Protein AF-A0A848AZQ5-F1 (afdb_monomer)

Foldseek 3Di:
DDPPDPPPVPPPVLVVVLVVLLVPDDLVLLLLLQQQLQVLLLVLLLVCQVQCAALVRHHHDDDPVNDPDRPCNVLSDPQFWHKDRPGSNDIDIGTDWDWDQDPPPRDTDIDDSRVVLLCQAQPQQRSPPLADWAQQFPDPLPLVPQPPVQQPDFEAAPVRATFAGLSLLSLCVRLVQDDPVCPPVADDDNSSSVVNRHHHHRVRSVVSSVVSSVVRDTDGDHGGGDHRHRGDHDPVLSSVSSVVCSVQSVPDDDSVVCVVSRD

Organism: NCBI:txid172901

Solvent-accessible surface area (backbone atoms only — not comparable to full-atom values): 15172 Å² total; per-residue (Å²): 134,86,88,87,66,86,75,72,77,72,74,62,55,67,57,52,53,52,50,53,54,52,71,73,42,57,59,74,56,28,36,50,49,40,50,49,54,45,48,44,33,50,52,34,21,36,47,17,35,71,72,43,22,25,62,87,62,50,72,48,74,76,51,96,83,68,57,89,68,87,58,65,66,81,56,62,36,72,91,29,41,49,75,45,70,76,50,63,88,45,57,45,73,46,50,44,70,47,77,40,65,36,90,88,76,64,44,79,40,78,46,59,53,43,60,57,47,48,29,32,40,56,6,20,58,75,55,67,48,87,38,42,83,33,72,50,55,88,47,95,58,66,67,91,66,61,55,69,71,50,70,69,56,88,43,51,22,92,86,67,45,58,21,22,50,41,68,52,24,40,48,26,60,22,51,72,40,64,60,75,93,54,56,92,72,62,52,73,72,72,58,21,30,53,50,39,13,32,73,33,43,38,73,57,44,54,55,39,43,53,54,31,48,62,76,49,38,68,42,74,35,84,31,78,50,63,50,43,39,28,77,53,68,51,69,71,58,50,46,58,48,47,58,56,48,60,76,46,61,88,54,90,88,52,70,76,81,50,48,92,76,52,124

Sequence (263 aa):
MAKSAIQIETPDFDGVLGGLSLLMLPPARKRRFLARQARMVIAQAQKNVRDQKTIDGAPFVPRADGSGRPMLRKLTKSKWLGVKVMNDDEAQVYFYSKKVKDRQNGKDVWRNQGAVANKHQKGGKAAGWPGVRQINYRRRLDGSKVPTRLNRENVKTAAGYPGCSANQAAMLLRLDYLPPKLRGKVPAGAAGIRFVMRNIHRGLAGKLIAAGIEKRGKTMGPDRTPARPFLGAGTRQRQIWASALLRDIDGSFKAKNYIGLLK

Mean predicted aligned error: 11.63 Å

pLDDT: mean 81.49, std 14.03, range [32.03, 95.19]

Structure (mmCIF, N/CA/C/O backbone):
data_AF-A0A848AZQ5-F1
#
_entry.id   AF-A0A848AZQ5-F1
#
loop_
_atom_site.group_PDB
_atom_site.id
_atom_site.type_symbol
_atom_site.label_atom_id
_atom_site.label_alt_id
_atom_site.label_comp_id
_atom_site.label_asym_id
_atom_site.label_entity_id
_atom_site.label_seq_id
_atom_site.pdbx_PDB_ins_code
_atom_site.Cartn_x
_atom_site.Cartn_y
_atom_site.Cartn_z
_atom_site.occupancy
_atom_site.B_iso_or_equiv
_atom_site.auth_seq_id
_atom_site.auth_comp_id
_atom_site.auth_asym_id
_atom_site.auth_atom_id
_atom_site.pdbx_PDB_model_num
ATOM 1 N N . MET A 1 1 ? -23.121 -46.491 7.720 1.00 38.22 1 MET A N 1
ATOM 2 C CA . MET A 1 1 ? -22.983 -45.967 9.097 1.00 38.22 1 MET A CA 1
ATOM 3 C C . MET A 1 1 ? -23.494 -44.536 9.120 1.00 38.22 1 MET A C 1
ATOM 5 O O . MET A 1 1 ? -23.020 -43.721 8.337 1.00 38.22 1 MET A O 1
ATOM 9 N N . ALA A 1 2 ? -24.520 -44.272 9.927 1.00 39.66 2 ALA A N 1
ATOM 10 C CA . ALA A 1 2 ? -25.200 -42.985 10.014 1.00 39.66 2 ALA A CA 1
ATOM 11 C C . ALA A 1 2 ? -24.301 -41.911 10.650 1.00 39.66 2 ALA A C 1
ATOM 13 O O . ALA A 1 2 ? -23.710 -42.143 11.701 1.00 39.66 2 ALA A O 1
ATOM 14 N N . LYS A 1 3 ? -24.228 -40.721 10.041 1.00 34.59 3 LYS A N 1
ATOM 15 C CA . LYS A 1 3 ? -23.767 -39.501 10.719 1.00 34.59 3 LYS A CA 1
ATOM 16 C C . LYS A 1 3 ? -24.989 -38.749 11.238 1.00 34.59 3 LYS A C 1
ATOM 18 O O . LYS A 1 3 ? -25.442 -37.790 10.625 1.00 34.59 3 LYS A O 1
ATOM 23 N N . SER A 1 4 ? -25.530 -39.201 12.365 1.00 39.72 4 SER A N 1
ATOM 24 C CA . SER A 1 4 ? -26.410 -38.382 13.194 1.00 39.72 4 SER A CA 1
ATOM 25 C C . SER A 1 4 ? -25.547 -37.549 14.136 1.00 39.72 4 SER A C 1
ATOM 27 O O . SER A 1 4 ? -25.119 -38.011 15.189 1.00 39.72 4 SER A O 1
ATOM 29 N N . ALA A 1 5 ? -25.285 -36.314 13.743 1.00 41.66 5 ALA A N 1
ATOM 30 C CA . ALA A 1 5 ? -25.026 -35.242 14.685 1.00 41.66 5 ALA A CA 1
ATOM 31 C C . ALA A 1 5 ? -25.529 -33.977 14.004 1.00 41.66 5 ALA A C 1
ATOM 33 O O . ALA A 1 5 ? -24.830 -33.386 13.183 1.00 41.66 5 ALA A O 1
ATOM 34 N N . ILE A 1 6 ? -26.772 -33.597 14.304 1.00 43.59 6 ILE A N 1
ATOM 35 C CA . ILE A 1 6 ? -27.184 -32.206 14.149 1.00 43.59 6 ILE A CA 1
ATOM 36 C C . ILE A 1 6 ? -26.211 -31.438 15.040 1.00 43.59 6 ILE A C 1
ATOM 38 O O . ILE A 1 6 ? -26.328 -31.454 16.264 1.00 43.59 6 ILE A O 1
ATOM 42 N N . GLN A 1 7 ? -25.173 -30.867 14.433 1.00 32.03 7 GLN A N 1
ATOM 43 C CA . GLN A 1 7 ? -24.331 -29.894 15.098 1.00 32.03 7 GLN A CA 1
ATOM 44 C C . GLN A 1 7 ? -25.218 -28.671 15.276 1.00 32.03 7 GLN A C 1
ATOM 46 O O . GLN A 1 7 ? -25.361 -27.855 14.370 1.00 32.03 7 GLN A O 1
ATOM 51 N N . ILE A 1 8 ? -25.887 -28.592 16.424 1.00 34.06 8 ILE A N 1
ATOM 52 C CA . ILE A 1 8 ? -26.431 -27.327 16.891 1.00 34.06 8 ILE A CA 1
ATOM 53 C C . ILE A 1 8 ? -25.190 -26.473 17.121 1.00 34.06 8 ILE A C 1
ATOM 55 O O . ILE A 1 8 ? -24.456 -26.691 18.086 1.00 34.06 8 ILE A O 1
ATOM 59 N N . GLU A 1 9 ? -24.891 -25.582 16.176 1.00 36.25 9 GLU A N 1
ATOM 60 C CA . GLU A 1 9 ? -23.921 -24.517 16.388 1.00 36.25 9 GLU A CA 1
ATOM 61 C C . GLU A 1 9 ? -24.383 -23.788 17.649 1.00 36.25 9 GLU A C 1
ATOM 63 O O . GLU A 1 9 ? -25.402 -23.096 17.642 1.00 36.25 9 GLU A O 1
ATOM 68 N N . THR A 1 10 ? -23.709 -24.034 18.774 1.00 35.09 10 THR A N 1
ATOM 69 C CA . THR A 1 10 ? -23.998 -23.327 20.019 1.00 35.09 10 THR A CA 1
ATOM 70 C C . THR A 1 10 ? -23.953 -21.837 19.698 1.00 35.09 10 THR A C 1
ATOM 72 O O . THR A 1 10 ? -22.934 -21.398 19.150 1.00 35.09 10 THR A O 1
ATOM 75 N N . PRO A 1 11 ? -25.012 -21.063 19.999 1.00 44.72 11 PRO A N 1
ATOM 76 C CA . PRO A 1 11 ? -24.977 -19.624 19.817 1.00 44.72 11 PRO A CA 1
ATOM 77 C C . PRO A 1 11 ? -23.719 -19.086 20.489 1.00 44.72 11 PRO A C 1
ATOM 79 O O . PRO A 1 11 ? -23.364 -19.516 21.584 1.00 44.72 11 PRO A O 1
ATOM 82 N N . ASP A 1 12 ? -23.014 -18.181 19.822 1.00 51.47 12 ASP A N 1
ATOM 83 C CA . ASP A 1 12 ? -21.836 -17.527 20.379 1.00 51.47 12 ASP A CA 1
ATOM 84 C C . ASP A 1 12 ? -22.265 -16.610 21.536 1.00 51.47 12 ASP A C 1
ATOM 86 O O . ASP A 1 12 ? -22.497 -15.409 21.366 1.00 51.47 12 ASP A O 1
ATOM 90 N N . PHE A 1 13 ? -22.451 -17.210 22.713 1.00 40.84 13 PHE A N 1
ATOM 91 C CA . PHE A 1 13 ? -22.974 -16.544 23.900 1.00 40.84 13 PHE A CA 1
ATOM 92 C C . PHE A 1 13 ? -22.060 -15.400 24.351 1.00 40.84 13 PHE A C 1
ATOM 94 O O . PHE A 1 13 ? -22.564 -14.400 24.848 1.00 40.84 13 PHE A O 1
ATOM 101 N N . ASP A 1 14 ? -20.751 -15.471 24.093 1.00 47.97 14 ASP A N 1
ATOM 102 C CA . ASP A 1 14 ? -19.812 -14.376 24.364 1.00 47.97 14 ASP A CA 1
ATOM 103 C C . ASP A 1 14 ? -20.066 -13.165 23.452 1.00 47.97 14 ASP A C 1
ATOM 105 O O . ASP A 1 14 ? -20.022 -12.013 23.897 1.00 47.97 14 ASP A O 1
ATOM 109 N N . GLY A 1 15 ? -20.379 -13.408 22.174 1.00 55.06 15 GLY A N 1
ATOM 110 C CA . GLY A 1 15 ? -20.824 -12.373 21.242 1.00 55.06 15 GLY A CA 1
ATOM 111 C C . GLY A 1 15 ? -22.150 -11.729 21.660 1.00 55.06 15 GLY A C 1
ATOM 112 O O . GLY A 1 15 ? -22.278 -10.503 21.617 1.00 55.06 15 GLY A O 1
ATOM 113 N N . VAL A 1 16 ? -23.107 -12.543 22.113 1.00 49.41 16 VAL A N 1
ATOM 114 C CA . VAL A 1 16 ? -24.435 -12.099 22.572 1.00 49.41 16 VAL A CA 1
ATOM 115 C C . VAL A 1 16 ? -24.343 -11.311 23.887 1.00 49.41 16 VAL A C 1
ATOM 117 O O . VAL A 1 16 ? -24.889 -10.214 23.984 1.00 49.41 16 VAL A O 1
ATOM 120 N N . LEU A 1 17 ? -23.587 -11.798 24.876 1.00 50.81 17 LEU A N 1
ATOM 121 C CA . LEU A 1 17 ? -23.374 -11.135 26.170 1.00 50.81 17 LEU A CA 1
ATOM 122 C C . LEU A 1 17 ? -22.553 -9.847 26.038 1.00 50.81 17 LEU A C 1
ATOM 124 O O . LEU A 1 17 ? -22.844 -8.855 26.712 1.00 50.81 17 LEU A O 1
ATOM 128 N N . GLY A 1 18 ? -21.561 -9.820 25.141 1.00 59.16 18 GLY A N 1
ATOM 129 C CA . GLY A 1 18 ? -20.818 -8.605 24.805 1.00 59.16 18 GLY A CA 1
ATOM 130 C C . GLY A 1 18 ? -21.699 -7.544 24.138 1.00 59.16 18 GLY A C 1
ATOM 131 O O . GLY A 1 18 ? -21.573 -6.359 24.451 1.00 59.16 18 GLY A O 1
ATOM 132 N N . GLY A 1 19 ? -22.626 -7.964 23.269 1.00 60.91 19 GLY A N 1
ATOM 133 C CA . GLY A 1 19 ? -23.630 -7.094 22.651 1.00 60.91 19 GLY A CA 1
ATOM 134 C C . GLY A 1 19 ? -24.640 -6.534 23.656 1.00 60.91 19 GLY A C 1
ATOM 135 O O . GLY A 1 19 ? -24.886 -5.329 23.670 1.00 60.91 19 GLY A O 1
ATOM 136 N N . LEU A 1 20 ? -25.160 -7.377 24.553 1.00 59.56 20 LEU A N 1
ATOM 137 C CA . LEU A 1 20 ? -26.085 -6.972 25.620 1.00 59.56 20 LEU A CA 1
ATOM 138 C C . LEU A 1 20 ? -25.432 -5.994 26.603 1.00 59.56 20 LEU A C 1
ATOM 140 O O . LEU A 1 20 ? -26.013 -4.963 26.938 1.00 59.56 20 LEU A O 1
ATOM 144 N N . SER A 1 21 ? -24.185 -6.265 26.991 1.00 67.44 21 SER A N 1
ATOM 145 C CA . SER A 1 21 ? -23.410 -5.374 27.858 1.00 67.44 21 SER A CA 1
ATOM 146 C C . SER A 1 21 ? -23.171 -4.014 27.197 1.00 67.44 21 SER A C 1
ATOM 148 O O . SER A 1 21 ? -23.263 -2.985 27.860 1.00 67.44 21 SER A O 1
ATOM 150 N N . LEU A 1 22 ? -22.909 -3.986 25.883 1.00 69.56 22 LEU A N 1
ATOM 151 C CA . LEU A 1 22 ? -22.739 -2.744 25.127 1.00 69.56 22 LEU A CA 1
ATOM 152 C C . LEU A 1 22 ? -24.040 -1.937 25.045 1.00 69.56 22 LEU A C 1
ATOM 154 O O . LEU A 1 22 ? -23.984 -0.715 25.154 1.00 69.56 22 LEU A O 1
ATOM 158 N N . LEU A 1 23 ? -25.195 -2.591 24.886 1.00 73.62 23 LEU A N 1
ATOM 159 C CA . LEU A 1 23 ? -26.503 -1.927 24.836 1.00 73.62 23 LEU A CA 1
ATOM 160 C C . LEU A 1 23 ? -26.830 -1.198 26.144 1.00 73.62 23 LEU A C 1
ATOM 162 O O . LEU A 1 23 ? -27.367 -0.092 26.088 1.00 73.62 23 LEU A O 1
ATOM 166 N N . MET A 1 24 ? -26.431 -1.773 27.281 1.00 82.50 24 MET A N 1
ATOM 167 C CA . MET A 1 24 ? -26.660 -1.226 28.624 1.00 82.50 24 MET A CA 1
ATOM 168 C C . MET A 1 24 ? -25.655 -0.138 29.046 1.00 82.50 24 MET A C 1
ATOM 170 O O . MET A 1 24 ? -25.849 0.511 30.073 1.00 82.50 24 MET A O 1
ATOM 174 N N . LEU A 1 25 ? -24.575 0.096 28.287 1.00 84.00 25 LEU A N 1
ATOM 175 C CA . LEU A 1 25 ? -23.607 1.143 28.627 1.00 84.00 25 LEU A CA 1
ATOM 176 C C . LEU A 1 25 ? -24.187 2.554 28.413 1.00 84.00 25 LEU A C 1
ATOM 178 O O . LEU A 1 25 ? -24.824 2.811 27.392 1.00 84.00 25 LEU A O 1
ATOM 182 N N . PRO A 1 26 ? -23.855 3.529 29.278 1.00 90.00 26 PRO A N 1
ATOM 183 C CA . PRO A 1 26 ? -24.107 4.938 28.999 1.00 90.00 26 PRO A CA 1
ATOM 184 C C . PRO A 1 26 ? -23.424 5.402 27.696 1.00 90.00 26 PRO A C 1
ATOM 186 O O . PRO A 1 26 ? -22.310 4.942 27.404 1.00 90.00 26 PRO A O 1
ATOM 189 N N . PRO A 1 27 ? -23.993 6.377 26.960 1.00 88.44 27 PRO A N 1
ATOM 190 C CA . PRO A 1 27 ? -23.450 6.896 25.696 1.00 88.44 27 PRO A CA 1
ATOM 191 C C . PRO A 1 27 ? -21.944 7.190 25.706 1.00 88.44 27 PRO A C 1
ATOM 193 O O . PRO A 1 27 ? -21.193 6.764 24.827 1.00 88.44 27 PRO A O 1
ATOM 196 N N . ALA A 1 28 ? -21.452 7.856 26.756 1.00 89.19 28 ALA A N 1
ATOM 197 C CA . ALA A 1 28 ? -20.035 8.188 26.891 1.00 89.19 28 ALA A CA 1
ATOM 198 C C . ALA A 1 28 ? -19.134 6.939 26.971 1.00 89.19 28 ALA A C 1
ATOM 200 O O . ALA A 1 28 ? -18.034 6.922 26.404 1.00 89.19 28 ALA A O 1
ATOM 201 N N . ARG A 1 29 ? -19.601 5.879 27.645 1.00 88.94 29 ARG A N 1
ATOM 202 C CA . ARG A 1 29 ? -18.886 4.601 27.743 1.00 88.94 29 ARG A CA 1
ATOM 203 C C . ARG A 1 29 ? -18.947 3.825 26.430 1.00 88.94 29 ARG A C 1
ATOM 205 O O . ARG A 1 29 ? -17.911 3.295 26.030 1.00 88.94 29 ARG A O 1
ATOM 212 N N . LYS A 1 30 ? -20.077 3.845 25.710 1.00 88.12 30 LYS A N 1
ATOM 213 C CA . LYS A 1 30 ? -20.182 3.263 24.357 1.00 88.12 30 LYS A CA 1
ATOM 214 C C . LYS A 1 30 ? -19.183 3.900 23.391 1.00 88.12 30 LYS A C 1
ATOM 216 O O . LYS A 1 30 ? -18.327 3.208 22.840 1.00 88.12 30 LYS A O 1
ATOM 221 N N . ARG A 1 31 ? -19.174 5.236 23.289 1.00 86.69 31 ARG A N 1
ATOM 222 C CA . ARG A 1 31 ? -18.208 5.980 22.454 1.00 86.69 31 ARG A CA 1
ATOM 223 C C . ARG A 1 31 ? -16.763 5.641 22.803 1.00 86.69 31 ARG A C 1
ATOM 225 O O . ARG A 1 31 ? -15.924 5.449 21.920 1.00 86.69 31 ARG A O 1
ATOM 232 N N . ARG A 1 32 ? -16.457 5.554 24.101 1.00 89.75 32 ARG A N 1
ATOM 233 C CA . ARG A 1 32 ? -15.125 5.190 24.597 1.00 89.75 32 ARG A CA 1
ATOM 234 C C . ARG A 1 32 ? -14.746 3.766 24.193 1.00 89.75 32 ARG A C 1
ATOM 236 O O . ARG A 1 32 ? -13.625 3.563 23.726 1.00 89.75 32 ARG A O 1
ATOM 243 N N . PHE A 1 33 ? -15.652 2.805 24.350 1.00 90.19 33 PHE A N 1
ATOM 244 C CA . PHE A 1 33 ? -15.456 1.418 23.938 1.00 90.19 33 PHE A CA 1
ATOM 245 C C . PHE A 1 33 ? -15.167 1.325 22.435 1.00 90.19 33 PHE A C 1
ATOM 247 O O . PHE A 1 33 ? -14.123 0.798 22.044 1.00 90.19 33 PHE A O 1
ATOM 254 N N . LEU A 1 34 ? -16.016 1.933 21.603 1.00 89.38 34 LEU A N 1
ATOM 255 C CA . LEU A 1 34 ? -15.868 1.938 20.146 1.00 89.38 34 LEU A CA 1
ATOM 256 C C . LEU A 1 34 ? -14.544 2.573 19.708 1.00 89.38 34 LEU A C 1
ATOM 258 O O . LEU A 1 34 ? -13.816 2.016 18.883 1.00 89.38 34 LEU A O 1
ATOM 262 N N . ALA A 1 35 ? -14.163 3.700 20.318 1.00 88.81 35 ALA A N 1
ATOM 263 C CA . ALA A 1 35 ? -12.879 4.340 20.047 1.00 88.81 35 ALA A CA 1
ATOM 264 C C . ALA A 1 35 ? -11.691 3.418 20.365 1.00 88.81 35 ALA A C 1
ATOM 266 O O . ALA A 1 35 ? -10.707 3.385 19.621 1.00 88.81 35 ALA A O 1
ATOM 267 N N . ARG A 1 36 ? -11.758 2.668 21.471 1.00 91.88 36 ARG A N 1
ATOM 268 C CA . ARG A 1 36 ? -10.708 1.722 21.876 1.00 91.88 36 ARG A CA 1
ATOM 269 C C . ARG A 1 36 ? -10.658 0.511 20.955 1.00 91.88 36 ARG A C 1
ATOM 271 O O . ARG A 1 36 ? -9.568 0.140 20.526 1.00 91.88 36 ARG A O 1
ATOM 278 N N . GLN A 1 37 ? -11.808 -0.044 20.585 1.00 89.88 37 GLN A N 1
ATOM 279 C CA . GLN A 1 37 ? -11.889 -1.158 19.644 1.00 89.88 37 GLN A CA 1
ATOM 280 C C . GLN A 1 37 ? -11.314 -0.761 18.275 1.00 89.88 37 GLN A C 1
ATOM 282 O O . GLN A 1 37 ? -10.475 -1.470 17.720 1.00 89.88 37 GLN A O 1
ATOM 287 N N . ALA A 1 38 ? -11.647 0.429 17.773 1.00 89.25 38 ALA A N 1
ATOM 288 C CA . ALA A 1 38 ? -11.064 0.969 16.547 1.00 89.25 38 ALA A CA 1
ATOM 289 C C . ALA A 1 38 ? -9.539 1.184 16.663 1.00 89.25 38 ALA A C 1
ATOM 291 O O . ALA A 1 38 ? -8.790 0.892 15.729 1.00 89.25 38 ALA A O 1
ATOM 292 N N . ARG A 1 39 ? -9.035 1.629 17.823 1.00 91.75 39 ARG A N 1
ATOM 293 C CA . ARG A 1 39 ? -7.584 1.721 18.082 1.00 91.75 39 ARG A CA 1
ATOM 294 C C . ARG A 1 39 ? -6.907 0.347 18.120 1.00 91.75 39 ARG A C 1
ATOM 296 O O . ARG A 1 39 ? -5.772 0.240 17.658 1.00 91.75 39 ARG A O 1
ATOM 303 N N . MET A 1 40 ? -7.583 -0.695 18.608 1.00 91.50 40 MET A N 1
ATOM 304 C CA . MET A 1 40 ? -7.092 -2.078 18.536 1.00 91.50 40 MET A CA 1
ATOM 305 C C . MET A 1 40 ? -6.997 -2.562 17.086 1.00 91.50 40 MET A C 1
ATOM 307 O O . MET A 1 40 ? -5.971 -3.119 16.704 1.00 91.50 40 MET A O 1
ATOM 311 N N . VAL A 1 41 ? -7.986 -2.250 16.239 1.00 92.19 41 VAL A N 1
ATOM 312 C CA . VAL A 1 41 ? -7.918 -2.530 14.791 1.00 92.19 41 VAL A CA 1
ATOM 313 C C . VAL A 1 41 ? -6.702 -1.852 14.150 1.00 92.19 41 VAL A C 1
ATOM 315 O O . VAL A 1 41 ? -5.992 -2.476 13.361 1.00 92.19 41 VAL A O 1
ATOM 318 N N . ILE A 1 42 ? -6.410 -0.596 14.506 1.00 92.12 42 ILE A N 1
ATOM 319 C CA . ILE A 1 42 ? -5.212 0.111 14.023 1.00 92.12 42 ILE A CA 1
ATOM 320 C C . ILE A 1 42 ? -3.927 -0.586 14.486 1.00 92.12 42 ILE A C 1
ATOM 322 O O . ILE A 1 42 ? -3.012 -0.770 13.680 1.00 92.12 42 ILE A O 1
ATOM 326 N N . ALA A 1 43 ? -3.845 -0.977 15.759 1.00 93.06 43 ALA A N 1
ATOM 327 C CA . ALA A 1 43 ? -2.680 -1.667 16.309 1.00 93.06 43 ALA A CA 1
ATOM 328 C C . ALA A 1 43 ? -2.454 -3.030 15.631 1.00 93.06 43 ALA A C 1
ATOM 330 O O . ALA A 1 43 ? -1.329 -3.343 15.235 1.00 93.06 43 ALA A O 1
ATOM 331 N N . GLN A 1 44 ? -3.528 -3.789 15.406 1.00 93.19 44 GLN A N 1
ATOM 332 C CA . GLN A 1 44 ? -3.495 -5.045 14.661 1.00 93.19 44 GLN A CA 1
ATOM 333 C C . GLN A 1 44 ? -3.040 -4.825 13.217 1.00 93.19 44 GLN A C 1
ATOM 335 O O . GLN A 1 44 ? -2.148 -5.515 12.737 1.00 93.19 44 GLN A O 1
ATOM 340 N N . ALA A 1 45 ? -3.561 -3.804 12.536 1.00 92.75 45 ALA A N 1
ATOM 341 C CA . ALA A 1 45 ? -3.143 -3.473 11.178 1.00 92.75 45 ALA A CA 1
ATOM 342 C C . ALA A 1 45 ? -1.664 -3.065 11.096 1.00 92.75 45 ALA A C 1
ATOM 344 O O . ALA A 1 45 ? -0.960 -3.413 10.146 1.00 92.75 45 ALA A O 1
ATOM 345 N N . GLN A 1 46 ? -1.162 -2.341 12.099 1.00 94.50 46 GLN A N 1
ATOM 346 C CA . GLN A 1 46 ? 0.259 -2.023 12.216 1.00 94.50 46 GLN A CA 1
ATOM 347 C C . GLN A 1 46 ? 1.111 -3.279 12.406 1.00 94.50 46 GLN A C 1
ATOM 349 O O . GLN A 1 46 ? 2.175 -3.359 11.791 1.00 94.50 46 GLN A O 1
ATOM 354 N N . LYS A 1 47 ? 0.650 -4.245 13.210 1.00 93.94 47 LYS A N 1
ATOM 355 C CA . LYS A 1 47 ? 1.311 -5.541 13.399 1.00 93.94 47 LYS A CA 1
ATOM 356 C C . LYS A 1 47 ? 1.313 -6.358 12.103 1.00 93.94 47 LYS A C 1
ATOM 358 O O . LYS A 1 47 ? 2.387 -6.654 11.595 1.00 93.94 47 LYS A O 1
ATOM 363 N N . ASN A 1 48 ? 0.152 -6.551 11.481 1.00 94.69 48 ASN A N 1
ATOM 364 C CA . ASN A 1 48 ? -0.013 -7.213 10.181 1.00 94.69 48 ASN A CA 1
ATOM 365 C C . ASN A 1 48 ? 0.940 -6.644 9.120 1.00 94.69 48 ASN A C 1
ATOM 367 O O . ASN A 1 48 ? 1.668 -7.371 8.451 1.00 94.69 48 ASN A O 1
ATOM 371 N N . VAL A 1 49 ? 1.010 -5.314 8.995 1.00 95.06 49 VAL A N 1
ATOM 372 C CA . VAL A 1 49 ? 1.925 -4.660 8.050 1.00 95.06 49 VAL A CA 1
ATOM 373 C C . VAL A 1 49 ? 3.390 -4.777 8.475 1.00 95.06 49 VAL A C 1
ATOM 375 O O . VAL A 1 49 ? 4.265 -4.853 7.614 1.00 95.06 49 VAL A O 1
ATOM 378 N N . ARG A 1 50 ? 3.713 -4.775 9.769 1.00 94.75 50 ARG A N 1
ATOM 379 C CA . ARG A 1 50 ? 5.092 -4.991 10.231 1.00 94.75 50 ARG A CA 1
ATOM 380 C C . ARG A 1 50 ? 5.577 -6.386 9.838 1.00 94.75 50 ARG A C 1
ATOM 382 O O .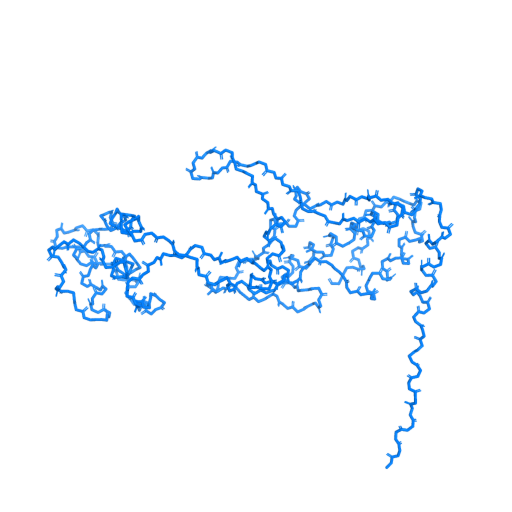 ARG A 1 50 ? 6.672 -6.476 9.273 1.00 94.75 50 ARG A O 1
ATOM 389 N N . ASP A 1 51 ? 4.718 -7.376 10.054 1.00 94.81 51 ASP A N 1
ATOM 390 C CA . ASP A 1 51 ? 4.976 -8.808 9.888 1.00 94.81 51 ASP A CA 1
ATOM 391 C C . ASP A 1 51 ? 4.693 -9.291 8.454 1.00 94.81 51 ASP A C 1
ATOM 393 O O . ASP A 1 51 ? 4.982 -10.432 8.114 1.00 94.81 51 ASP A O 1
ATOM 397 N N . GLN A 1 52 ? 4.171 -8.404 7.594 1.00 95.19 52 GLN A N 1
ATOM 398 C CA . GLN A 1 52 ? 3.779 -8.681 6.206 1.00 95.19 52 GLN A CA 1
ATOM 399 C C . GLN A 1 52 ? 2.760 -9.830 6.093 1.00 95.19 52 GLN A C 1
ATOM 401 O O . GLN A 1 52 ? 2.886 -10.685 5.218 1.00 95.19 52 GLN A O 1
ATOM 406 N N . LYS A 1 53 ? 1.745 -9.829 6.963 1.00 95.00 53 LYS A N 1
ATOM 407 C CA . LYS A 1 53 ? 0.669 -10.827 7.020 1.00 95.00 53 LYS A CA 1
ATOM 408 C C . LYS A 1 53 ? -0.705 -10.204 6.793 1.00 95.00 53 LYS A C 1
ATOM 410 O O . LYS A 1 53 ? -0.921 -9.029 7.093 1.00 95.00 53 LYS A O 1
ATOM 415 N N . THR A 1 54 ? -1.629 -10.992 6.260 1.00 94.25 54 THR A N 1
ATOM 416 C CA . THR A 1 54 ? -3.038 -10.639 6.120 1.00 94.25 54 THR A CA 1
ATOM 417 C C . THR A 1 54 ? -3.780 -10.757 7.451 1.00 94.25 54 THR A C 1
ATOM 419 O O . THR A 1 54 ? -3.224 -11.224 8.443 1.00 94.25 54 THR A O 1
ATOM 422 N N . ILE A 1 55 ? -5.046 -10.334 7.477 1.00 90.38 55 ILE A N 1
ATOM 423 C CA . ILE A 1 55 ? -5.936 -10.457 8.648 1.00 90.38 55 ILE A CA 1
ATOM 424 C C . ILE A 1 55 ? -6.079 -11.921 9.101 1.00 90.38 55 ILE A C 1
ATOM 426 O O . ILE A 1 55 ? -6.199 -12.172 10.297 1.00 90.38 55 ILE A O 1
ATOM 430 N N . ASP A 1 56 ? -5.990 -12.866 8.165 1.00 88.69 56 ASP A N 1
ATOM 431 C CA . ASP A 1 56 ? -6.080 -14.309 8.426 1.00 88.69 56 ASP A CA 1
ATOM 432 C C . ASP A 1 56 ? -4.723 -14.931 8.804 1.00 88.69 56 ASP A C 1
ATOM 434 O O . ASP A 1 56 ? -4.619 -16.129 9.043 1.00 88.69 56 ASP A O 1
ATOM 438 N N . GLY A 1 57 ? -3.655 -14.125 8.840 1.00 89.94 57 GLY A N 1
ATOM 439 C CA . GLY A 1 57 ? -2.299 -14.560 9.179 1.00 89.94 57 GLY A CA 1
ATOM 440 C C . GLY A 1 57 ? -1.466 -15.074 7.999 1.00 89.94 57 GLY A C 1
ATOM 441 O O . GLY A 1 57 ? -0.273 -15.332 8.179 1.00 89.94 57 GLY A O 1
ATOM 442 N N . ALA A 1 58 ? -2.035 -15.168 6.793 1.00 92.75 58 ALA A N 1
ATOM 443 C CA . ALA A 1 58 ? -1.306 -15.572 5.590 1.00 92.75 58 ALA A CA 1
ATOM 444 C C . ALA A 1 58 ? -0.273 -14.504 5.175 1.00 92.75 58 ALA A C 1
ATOM 446 O O . ALA A 1 58 ? -0.522 -13.311 5.347 1.00 92.75 58 ALA A O 1
ATOM 447 N N . PRO A 1 59 ? 0.888 -14.869 4.608 1.00 94.31 59 PRO A N 1
ATOM 448 C CA . PRO A 1 59 ? 1.866 -13.885 4.152 1.00 94.31 59 PRO A CA 1
ATOM 449 C C . PRO A 1 59 ? 1.316 -13.043 2.989 1.00 94.31 59 PRO A C 1
ATOM 451 O O . PRO A 1 59 ? 0.549 -13.514 2.150 1.00 94.31 59 PRO A O 1
ATOM 454 N N . PHE A 1 60 ? 1.728 -11.778 2.902 1.00 95.06 60 PHE A N 1
ATOM 455 C CA . PHE A 1 60 ? 1.395 -10.927 1.763 1.00 95.06 60 PHE A CA 1
ATOM 456 C C . PHE A 1 60 ? 1.955 -11.487 0.459 1.00 95.06 60 PHE A C 1
ATOM 458 O O . PHE A 1 60 ? 3.123 -11.863 0.375 1.00 95.06 60 PHE A O 1
ATOM 465 N N . VAL A 1 61 ? 1.154 -11.384 -0.605 1.00 92.56 61 VAL A N 1
ATOM 466 C CA . VAL A 1 61 ? 1.620 -11.660 -1.966 1.00 92.56 61 VAL A CA 1
ATOM 467 C C . VAL A 1 61 ? 2.831 -10.770 -2.285 1.00 92.56 61 VAL A C 1
ATOM 469 O O . VAL A 1 61 ? 2.732 -9.540 -2.113 1.00 92.56 61 VAL A O 1
ATOM 472 N N . PRO A 1 62 ? 3.950 -11.341 -2.771 1.00 91.00 62 PRO A N 1
ATOM 473 C CA . PRO A 1 62 ? 5.171 -10.592 -3.035 1.00 91.00 62 PRO A CA 1
ATOM 474 C C . PRO A 1 62 ? 4.970 -9.509 -4.101 1.00 91.00 62 PRO A C 1
ATOM 476 O O . PRO A 1 62 ? 3.929 -9.389 -4.760 1.00 91.00 62 PRO A O 1
ATOM 479 N N . ARG A 1 63 ? 5.971 -8.642 -4.238 1.00 87.56 63 ARG A N 1
ATOM 480 C CA . ARG A 1 63 ? 5.982 -7.613 -5.279 1.00 87.56 63 ARG A CA 1
ATOM 481 C C . ARG A 1 63 ? 6.264 -8.254 -6.635 1.00 87.56 63 ARG A C 1
ATOM 483 O O . ARG A 1 63 ? 7.045 -9.192 -6.725 1.00 87.56 63 ARG A O 1
ATOM 490 N N . ALA A 1 64 ? 5.692 -7.686 -7.694 1.00 81.00 64 ALA A N 1
ATOM 491 C CA . ALA A 1 64 ? 5.932 -8.154 -9.061 1.00 81.00 64 ALA A CA 1
ATOM 492 C C . ALA A 1 64 ? 7.402 -8.008 -9.502 1.00 81.00 64 ALA A C 1
ATOM 494 O O . ALA A 1 64 ? 7.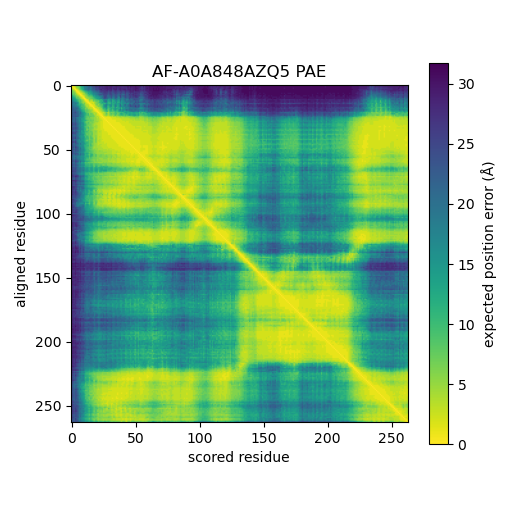847 -8.730 -10.383 1.00 81.00 64 ALA A O 1
ATOM 495 N N . ASP A 1 65 ? 8.149 -7.083 -8.890 1.00 78.62 65 ASP A N 1
ATOM 496 C CA . ASP A 1 65 ? 9.579 -6.879 -9.145 1.00 78.62 65 ASP A CA 1
ATOM 497 C C . ASP A 1 65 ? 10.488 -7.842 -8.361 1.00 78.62 65 ASP A C 1
ATOM 499 O O . ASP A 1 65 ? 11.708 -7.746 -8.468 1.00 78.62 65 ASP A O 1
ATOM 503 N N . GLY A 1 66 ? 9.916 -8.735 -7.544 1.00 81.06 66 GLY A N 1
ATOM 504 C CA . GLY A 1 66 ? 10.665 -9.682 -6.718 1.00 81.06 66 GLY A CA 1
ATOM 505 C C . GLY A 1 66 ? 11.421 -9.048 -5.546 1.00 81.06 66 GLY A C 1
ATOM 506 O O . GLY A 1 66 ? 12.174 -9.736 -4.863 1.00 81.06 66 GLY A O 1
ATOM 507 N N . SER A 1 67 ? 11.254 -7.747 -5.275 1.00 84.25 67 SER A N 1
ATOM 508 C CA . SER A 1 67 ? 12.004 -7.108 -4.194 1.00 84.25 67 SER A CA 1
ATOM 509 C C . SER A 1 67 ? 11.499 -7.541 -2.811 1.00 84.25 67 SER A C 1
ATOM 511 O O . SER A 1 67 ? 10.320 -7.411 -2.485 1.00 84.25 67 SER A O 1
ATOM 513 N N . GLY A 1 68 ? 12.415 -7.974 -1.939 1.00 85.31 68 GLY A N 1
ATOM 514 C CA . GLY A 1 68 ? 12.121 -8.352 -0.545 1.00 85.31 68 GLY A CA 1
ATOM 515 C C . GLY A 1 68 ? 11.835 -7.171 0.396 1.00 85.31 68 GLY A C 1
ATOM 516 O O . GLY A 1 68 ? 11.842 -7.317 1.615 1.00 85.31 68 GLY A O 1
ATOM 517 N N . ARG A 1 69 ? 11.626 -5.959 -0.137 1.00 89.00 69 ARG A N 1
ATOM 518 C CA . ARG A 1 69 ? 11.426 -4.758 0.684 1.00 89.00 69 ARG A CA 1
ATOM 519 C C . ARG A 1 69 ? 10.020 -4.747 1.290 1.00 89.00 69 ARG A C 1
ATOM 521 O O . ARG A 1 69 ? 9.043 -4.806 0.528 1.00 89.00 69 ARG A O 1
ATOM 528 N N . PRO A 1 70 ? 9.881 -4.520 2.610 1.00 90.25 70 PRO A N 1
ATOM 529 C CA . PRO A 1 70 ? 8.583 -4.551 3.268 1.00 90.25 70 PRO A CA 1
ATOM 530 C C . PRO A 1 70 ? 7.625 -3.514 2.668 1.00 90.25 70 PRO A C 1
ATOM 532 O O . PRO A 1 70 ? 7.995 -2.374 2.359 1.00 90.25 70 PRO A O 1
ATOM 535 N N . MET A 1 71 ? 6.378 -3.925 2.460 1.00 92.31 71 MET A N 1
ATOM 536 C CA . MET A 1 71 ? 5.319 -3.117 1.863 1.00 92.31 71 MET A CA 1
ATOM 537 C C . MET A 1 71 ? 4.498 -2.405 2.937 1.00 92.31 71 MET A C 1
ATOM 539 O O . MET A 1 71 ? 4.461 -2.824 4.090 1.00 92.31 71 MET A O 1
ATOM 543 N N . LEU A 1 72 ? 3.849 -1.300 2.558 1.00 91.81 72 LEU A N 1
ATOM 544 C CA . LEU A 1 72 ? 2.830 -0.591 3.349 1.00 91.81 72 LEU A CA 1
ATOM 545 C C . LEU A 1 72 ? 3.266 -0.046 4.729 1.00 91.81 72 LEU A C 1
ATOM 547 O O . LEU A 1 72 ? 2.494 0.661 5.363 1.00 91.81 72 LEU A O 1
ATOM 551 N N . ARG A 1 73 ? 4.517 -0.228 5.178 1.00 91.56 73 ARG A N 1
ATOM 552 C CA . ARG A 1 73 ? 5.005 0.245 6.499 1.00 91.56 73 ARG A CA 1
ATOM 553 C C . ARG A 1 73 ? 4.810 1.735 6.772 1.00 91.56 73 ARG A C 1
ATOM 555 O O . ARG A 1 73 ? 4.717 2.164 7.917 1.00 91.56 73 ARG A O 1
ATOM 562 N N . LYS A 1 74 ? 4.806 2.558 5.724 1.00 89.88 74 LYS A N 1
ATOM 563 C CA . LYS A 1 74 ? 4.591 4.007 5.855 1.00 89.88 74 LYS A CA 1
ATOM 564 C C . LYS A 1 74 ? 3.111 4.387 5.876 1.00 89.88 74 LYS A C 1
ATOM 566 O O . LYS A 1 74 ? 2.830 5.529 6.219 1.00 89.88 74 LYS A O 1
ATOM 571 N N . LEU A 1 75 ? 2.220 3.466 5.508 1.00 88.31 75 LEU A N 1
ATOM 572 C CA . LEU A 1 75 ? 0.782 3.671 5.361 1.00 88.31 75 LEU A CA 1
ATOM 573 C C . LEU A 1 75 ? 0.057 3.609 6.708 1.00 88.31 75 LEU A C 1
ATOM 575 O O . LEU A 1 75 ? -0.800 4.436 6.972 1.00 88.31 75 LEU A O 1
ATOM 579 N N . THR A 1 76 ? 0.452 2.687 7.586 1.00 87.81 76 THR A N 1
ATOM 580 C CA . THR A 1 76 ? -0.193 2.448 8.891 1.00 87.81 76 THR A CA 1
ATOM 581 C C . THR A 1 76 ? 0.310 3.356 10.017 1.00 87.81 76 THR A C 1
ATOM 583 O O . THR A 1 76 ? -0.033 3.161 11.182 1.00 87.81 76 THR A O 1
ATOM 586 N N . LYS A 1 77 ? 1.133 4.363 9.699 1.00 88.19 77 LYS A N 1
ATOM 587 C CA . LYS A 1 77 ? 1.608 5.339 10.689 1.00 88.19 77 LYS A CA 1
ATOM 588 C C . LYS A 1 77 ? 0.454 6.230 11.158 1.00 88.19 77 LYS A C 1
ATOM 590 O O . LYS A 1 77 ? -0.392 6.608 10.354 1.00 88.19 77 LYS A O 1
ATOM 595 N N . SER A 1 78 ? 0.494 6.652 12.421 1.00 82.12 78 SER A N 1
ATOM 596 C CA . SER A 1 78 ? -0.519 7.520 13.052 1.00 82.12 78 SER A CA 1
ATOM 597 C C . SER A 1 78 ? -0.820 8.802 12.272 1.00 82.12 78 SER A C 1
ATOM 599 O O . SER A 1 78 ? -1.955 9.251 12.237 1.00 82.12 78 SER A O 1
ATOM 601 N N . LYS A 1 79 ? 0.169 9.358 11.559 1.00 85.81 79 LYS A N 1
ATOM 602 C CA . LYS A 1 79 ? -0.034 10.537 10.700 1.00 85.81 79 LYS A CA 1
ATOM 603 C C . LYS A 1 79 ? -0.990 10.323 9.517 1.00 85.81 79 LYS A C 1
ATOM 60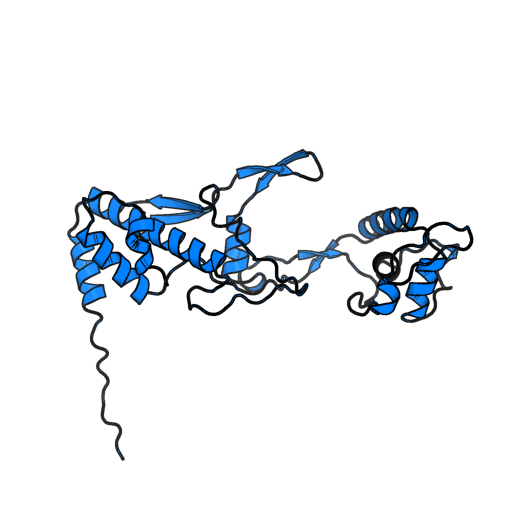5 O O . LYS A 1 79 ? -1.304 11.286 8.826 1.00 85.81 79 LYS A O 1
ATOM 610 N N . TRP A 1 80 ? -1.353 9.076 9.224 1.00 87.12 80 TRP A N 1
ATOM 611 C CA . TRP A 1 80 ? -2.216 8.710 8.105 1.00 87.12 80 TRP A CA 1
ATOM 612 C C . TRP A 1 80 ? -3.441 7.919 8.514 1.00 87.12 80 TRP A C 1
ATOM 614 O O . TRP A 1 80 ? -4.366 7.905 7.724 1.00 87.12 80 TRP A O 1
ATOM 624 N N . LEU A 1 81 ? -3.461 7.274 9.678 1.00 88.06 81 LEU A N 1
ATOM 625 C CA . LEU A 1 81 ? -4.541 6.385 10.094 1.00 88.06 81 LEU A CA 1
ATOM 626 C C . LEU A 1 81 ? -5.088 6.842 11.444 1.00 88.06 81 LEU A C 1
ATOM 628 O O . LEU A 1 81 ? -4.322 6.987 12.399 1.00 88.06 81 LEU A O 1
ATOM 632 N N . GLY A 1 82 ? -6.396 7.065 11.505 1.00 87.81 82 GLY A N 1
ATOM 633 C CA . GLY A 1 82 ? -7.083 7.603 12.671 1.00 87.81 82 GLY A CA 1
ATOM 634 C C . GLY A 1 82 ? -8.423 6.935 12.935 1.00 87.81 82 GLY A C 1
ATOM 635 O O . GLY A 1 82 ? -8.874 6.074 12.179 1.00 87.81 82 GLY A O 1
ATOM 636 N N . VAL A 1 83 ? -9.047 7.350 14.034 1.00 89.31 83 VAL A N 1
ATOM 637 C CA . VAL A 1 83 ? -10.370 6.893 14.471 1.00 89.31 83 VAL A CA 1
ATOM 638 C C . VAL A 1 83 ? -11.293 8.095 14.557 1.00 89.31 83 VAL A C 1
ATOM 640 O O . VAL A 1 83 ? -10.909 9.123 15.116 1.00 89.31 83 VAL A O 1
ATOM 643 N N . LYS A 1 84 ? -12.495 7.971 13.999 1.00 86.81 84 LYS A N 1
ATOM 644 C CA . LYS A 1 84 ? -13.583 8.934 14.143 1.00 86.81 84 LYS A CA 1
ATOM 645 C C . LYS A 1 84 ? -14.764 8.197 14.753 1.00 86.81 84 LYS A C 1
ATOM 647 O O . LYS A 1 84 ? -15.276 7.266 14.146 1.00 86.81 84 LYS A O 1
ATOM 652 N N . VAL A 1 85 ? -15.158 8.584 15.960 1.00 83.94 85 VAL A N 1
ATOM 653 C CA . VAL A 1 85 ? -16.423 8.124 16.543 1.00 83.94 85 VAL A CA 1
ATOM 654 C C . VAL A 1 85 ? -17.516 8.979 15.917 1.00 83.94 85 VAL A C 1
ATOM 656 O O . VAL A 1 85 ? -17.419 10.204 15.972 1.00 83.94 85 VAL A O 1
ATOM 659 N N . MET A 1 86 ? -18.470 8.348 15.240 1.00 72.62 86 MET A N 1
ATOM 660 C CA . MET A 1 86 ? -19.519 9.048 14.498 1.00 72.62 86 MET A CA 1
ATOM 661 C C . MET A 1 86 ? -20.703 9.348 15.413 1.00 72.62 86 MET A C 1
ATOM 663 O O . MET A 1 86 ? -21.167 10.482 15.471 1.00 72.62 86 MET A O 1
ATOM 667 N N . ASN A 1 87 ? -21.141 8.338 16.159 1.00 79.00 87 ASN A N 1
ATOM 668 C CA . ASN A 1 87 ? -22.241 8.396 17.115 1.00 79.00 87 ASN A CA 1
ATOM 669 C C . ASN A 1 87 ? -21.999 7.352 18.226 1.00 79.00 87 ASN A C 1
ATOM 671 O O . ASN A 1 87 ? -20.864 6.913 18.435 1.00 79.00 87 ASN A O 1
ATOM 675 N N . ASP A 1 88 ? -23.041 6.994 18.972 1.00 76.38 88 ASP A N 1
ATOM 676 C CA . ASP A 1 88 ? -22.937 6.071 20.109 1.00 76.38 88 ASP A CA 1
ATOM 677 C C . ASP A 1 88 ? -22.757 4.607 19.692 1.00 76.38 88 ASP A C 1
ATOM 679 O O . ASP A 1 88 ? -22.282 3.813 20.503 1.00 76.38 88 ASP A O 1
ATOM 683 N N . ASP A 1 89 ? -23.053 4.278 18.432 1.00 77.06 89 ASP A N 1
ATOM 684 C CA . ASP A 1 89 ? -23.093 2.905 17.921 1.00 77.06 89 ASP A CA 1
ATOM 685 C C . ASP A 1 89 ? -22.043 2.640 16.826 1.00 77.06 89 ASP A C 1
ATOM 687 O O . ASP A 1 89 ? -21.706 1.492 16.539 1.00 77.06 89 ASP A O 1
ATOM 691 N N . GLU A 1 90 ? -21.457 3.690 16.245 1.00 78.31 90 GLU A N 1
ATOM 692 C CA . GLU A 1 90 ? -20.533 3.593 15.122 1.00 78.31 90 GLU A CA 1
ATOM 693 C C . GLU A 1 90 ? -19.239 4.390 15.344 1.00 78.31 90 GLU A C 1
ATOM 695 O O . GLU A 1 90 ? -19.218 5.595 15.625 1.00 78.31 90 GLU A O 1
ATOM 700 N N . ALA A 1 91 ? -18.112 3.710 15.123 1.00 82.88 91 ALA A N 1
ATOM 701 C CA . ALA A 1 91 ? -16.811 4.338 14.959 1.00 82.88 91 ALA A CA 1
ATOM 702 C C . ALA A 1 91 ? -16.124 3.837 13.690 1.00 82.88 91 ALA A C 1
ATOM 704 O O . ALA A 1 91 ? -16.072 2.642 13.405 1.00 82.88 91 ALA A O 1
ATOM 705 N N . GLN A 1 92 ? -15.520 4.768 12.961 1.00 86.25 92 GLN A N 1
ATOM 706 C CA . GLN A 1 92 ? -14.836 4.506 11.710 1.00 86.25 92 GLN A CA 1
ATOM 707 C C . GLN A 1 92 ? -13.323 4.643 11.875 1.00 86.25 92 GLN A C 1
ATOM 709 O O . GLN A 1 92 ? -12.807 5.632 12.407 1.00 86.25 92 GLN A O 1
ATOM 714 N N . VAL A 1 93 ? -12.589 3.663 11.351 1.00 88.19 93 VAL A N 1
ATOM 715 C CA . VAL A 1 93 ? -11.153 3.798 11.094 1.00 88.19 93 VAL A CA 1
ATOM 716 C C . VAL A 1 93 ? -10.978 4.388 9.701 1.00 88.19 93 VAL A C 1
ATOM 718 O O . VAL A 1 93 ? -11.462 3.827 8.720 1.00 88.19 93 VAL A O 1
ATOM 721 N N . TYR A 1 94 ? -10.278 5.513 9.600 1.00 87.19 94 TYR A N 1
ATOM 722 C CA . TYR A 1 94 ? -10.143 6.252 8.346 1.00 87.19 94 TYR A CA 1
ATOM 723 C C . TYR A 1 94 ? -8.704 6.682 8.091 1.00 87.19 94 TYR A C 1
ATOM 725 O O . TYR A 1 94 ? -7.885 6.790 9.007 1.00 87.19 94 TYR A O 1
ATOM 733 N N . PHE A 1 95 ? -8.405 6.951 6.820 1.00 87.25 95 PHE A N 1
ATOM 734 C CA . PHE A 1 95 ? -7.122 7.509 6.427 1.00 87.25 95 PHE A CA 1
ATOM 735 C C . PHE A 1 95 ? -7.208 9.024 6.235 1.00 87.25 95 PHE A C 1
ATOM 737 O O . PHE A 1 95 ? -8.057 9.512 5.492 1.00 87.25 95 PHE A O 1
ATOM 744 N N . TYR A 1 96 ? -6.286 9.762 6.849 1.00 83.69 96 TYR A N 1
ATOM 745 C CA . TYR A 1 96 ? -6.137 11.198 6.638 1.00 83.69 96 TYR A CA 1
ATOM 746 C C . TYR A 1 96 ? -5.584 11.492 5.242 1.00 83.69 96 TYR A C 1
ATOM 748 O O . TYR A 1 96 ? -4.642 10.843 4.771 1.00 83.69 96 TYR A O 1
ATOM 756 N N . SER A 1 97 ? -6.114 12.540 4.618 1.00 82.19 97 SER A N 1
ATOM 757 C CA . SER A 1 97 ? -5.471 13.183 3.475 1.00 82.19 97 SER A CA 1
ATOM 758 C C . SER A 1 97 ? -4.565 14.300 3.977 1.00 82.19 97 SER A C 1
ATOM 760 O O . SER A 1 97 ? -4.949 15.074 4.850 1.00 82.19 97 SER A O 1
ATOM 762 N N . LYS A 1 98 ? -3.346 14.391 3.439 1.00 82.06 98 LYS A N 1
ATOM 763 C CA . LYS A 1 98 ? -2.390 15.440 3.822 1.00 82.06 98 LYS A CA 1
ATOM 764 C C . LYS A 1 98 ? -1.709 16.020 2.590 1.00 82.06 98 LYS A C 1
ATOM 766 O O . LYS A 1 98 ? -1.316 15.261 1.699 1.00 82.06 98 LYS A O 1
ATOM 771 N N . LYS A 1 99 ? -1.515 17.341 2.576 1.00 85.44 99 LYS A N 1
ATOM 772 C CA . LYS A 1 99 ? -0.600 18.001 1.640 1.00 85.44 99 LYS A CA 1
ATOM 773 C C . LYS A 1 99 ? 0.840 17.600 1.947 1.00 85.44 99 LYS A C 1
ATOM 775 O O . LYS A 1 99 ? 1.277 17.589 3.099 1.00 85.44 99 LYS A O 1
ATOM 780 N N . VAL A 1 100 ? 1.575 17.241 0.910 1.00 83.00 100 VAL A N 1
ATOM 781 C CA . VAL A 1 100 ? 3.011 16.976 0.976 1.00 83.00 100 VAL A CA 1
ATOM 782 C C . VAL A 1 100 ? 3.675 17.531 -0.269 1.00 83.00 100 VAL A C 1
ATOM 784 O O . VAL A 1 100 ? 3.077 17.507 -1.342 1.00 83.00 100 VAL A O 1
ATOM 787 N N . LYS A 1 101 ? 4.932 17.952 -0.144 1.00 85.06 101 LYS A N 1
ATOM 788 C CA . LYS A 1 101 ? 5.713 18.379 -1.301 1.00 85.06 101 LYS A CA 1
ATOM 789 C C . LYS A 1 101 ? 5.984 17.200 -2.232 1.00 85.06 101 LYS A C 1
ATOM 791 O O . LYS A 1 101 ? 6.428 16.127 -1.802 1.00 85.06 101 LYS A O 1
ATOM 796 N N . ASP A 1 102 ? 5.696 17.396 -3.510 1.00 79.69 102 ASP A N 1
ATOM 797 C CA . ASP A 1 102 ? 6.127 16.514 -4.577 1.00 79.69 102 ASP A CA 1
ATOM 798 C C . ASP A 1 102 ? 7.657 16.519 -4.634 1.00 79.69 102 ASP A C 1
ATOM 800 O O . ASP A 1 102 ? 8.304 17.562 -4.580 1.00 79.69 102 ASP A O 1
ATOM 804 N N . ARG A 1 103 ? 8.243 15.328 -4.736 1.00 76.12 103 ARG A N 1
ATOM 805 C CA . ARG A 1 103 ? 9.696 15.170 -4.789 1.00 76.12 103 ARG A CA 1
ATOM 806 C C . ARG A 1 103 ? 10.263 15.593 -6.145 1.00 76.12 103 ARG A C 1
ATOM 808 O O . ARG A 1 103 ? 11.441 15.910 -6.207 1.00 76.12 103 ARG A O 1
ATOM 815 N N . GLN A 1 104 ? 9.455 15.553 -7.206 1.00 75.19 104 GLN A N 1
ATOM 816 C CA . GLN A 1 104 ? 9.898 15.924 -8.551 1.00 75.19 104 GLN A CA 1
ATOM 817 C C . GLN A 1 104 ? 9.809 17.432 -8.780 1.00 75.19 104 GLN A C 1
ATOM 819 O O . GLN A 1 104 ? 10.773 18.027 -9.240 1.00 75.19 104 GLN A O 1
ATOM 824 N N . ASN A 1 105 ? 8.678 18.041 -8.416 1.00 79.19 105 ASN A N 1
ATOM 825 C CA . ASN A 1 105 ? 8.381 19.427 -8.784 1.00 79.19 105 ASN A CA 1
ATOM 826 C C . ASN A 1 105 ? 8.346 20.400 -7.596 1.00 79.19 105 ASN A C 1
ATOM 828 O O . ASN A 1 105 ? 8.053 21.575 -7.787 1.00 79.19 105 ASN A O 1
ATOM 832 N N . GLY A 1 106 ? 8.538 19.926 -6.359 1.00 84.38 106 GLY A N 1
ATOM 833 C CA . GLY A 1 106 ? 8.480 20.746 -5.139 1.00 84.38 106 GLY A CA 1
ATOM 834 C C . GLY A 1 106 ? 7.088 21.276 -4.760 1.00 84.38 106 GLY A C 1
ATOM 835 O O . GLY A 1 106 ? 6.920 21.786 -3.653 1.00 84.38 106 GLY A O 1
ATOM 836 N N . LYS A 1 107 ? 6.093 21.135 -5.645 1.00 83.00 107 LYS A N 1
ATOM 837 C CA . LYS A 1 107 ? 4.709 21.597 -5.463 1.00 83.00 107 LYS A CA 1
ATOM 838 C C . LYS A 1 107 ? 3.967 20.784 -4.410 1.00 83.00 107 LYS A C 1
ATOM 840 O O . LYS A 1 107 ? 4.185 19.580 -4.278 1.00 83.00 107 LYS A O 1
ATOM 845 N N . ASP A 1 108 ? 3.038 21.421 -3.707 1.00 86.75 108 ASP A N 1
ATOM 846 C CA . ASP A 1 108 ? 2.161 20.718 -2.779 1.00 86.75 108 ASP A CA 1
ATOM 847 C C . ASP A 1 108 ? 1.165 19.833 -3.526 1.00 86.75 108 ASP A C 1
ATOM 849 O O . ASP A 1 108 ? 0.428 20.279 -4.404 1.00 86.75 108 ASP A O 1
ATOM 853 N N . VAL A 1 109 ? 1.118 18.564 -3.134 1.00 82.50 109 VAL A N 1
ATOM 854 C CA . VAL A 1 109 ? 0.165 17.584 -3.645 1.00 82.50 109 VAL A CA 1
ATOM 855 C C . VAL A 1 109 ? -0.556 16.903 -2.492 1.00 82.50 109 VAL A C 1
ATOM 857 O O . VAL A 1 109 ? 0.034 16.561 -1.462 1.00 82.50 109 VAL A O 1
ATOM 860 N N . TRP A 1 110 ? -1.854 16.673 -2.664 1.00 80.62 110 TRP A N 1
ATOM 861 C CA . TRP A 1 110 ? -2.638 15.886 -1.721 1.00 80.62 110 TRP A CA 1
ATOM 862 C C . TRP A 1 110 ? -2.291 14.407 -1.866 1.00 80.62 110 TRP A C 1
ATOM 864 O O . TRP A 1 110 ? -2.461 13.813 -2.931 1.00 80.62 110 TRP A O 1
ATOM 874 N N . ARG A 1 111 ? -1.820 13.781 -0.785 1.00 78.50 111 ARG A N 1
ATOM 875 C CA . ARG A 1 111 ? -1.695 12.322 -0.730 1.00 78.50 111 ARG A CA 1
ATOM 876 C C . ARG A 1 111 ? -2.899 11.720 -0.035 1.00 78.50 111 ARG A C 1
ATOM 878 O O . ARG A 1 111 ? -3.051 11.866 1.176 1.00 78.50 111 ARG A O 1
ATOM 885 N N . ASN A 1 112 ? -3.689 10.983 -0.808 1.00 79.94 112 ASN A N 1
ATOM 886 C CA . ASN A 1 112 ? -4.750 10.135 -0.294 1.00 79.94 112 ASN A CA 1
ATOM 887 C C . ASN A 1 112 ? -4.193 8.729 -0.036 1.00 79.94 112 ASN A C 1
ATOM 889 O O . ASN A 1 112 ? -4.075 7.899 -0.938 1.00 79.94 112 ASN A O 1
ATOM 893 N N . GLN A 1 113 ? -3.807 8.471 1.211 1.00 82.75 113 GLN A N 1
ATOM 894 C CA . GLN A 1 113 ? -3.354 7.144 1.624 1.00 82.75 113 GLN A CA 1
ATOM 895 C C . GLN A 1 113 ? -4.499 6.129 1.688 1.00 82.75 113 GLN A C 1
ATOM 897 O O . GLN A 1 113 ? -4.264 4.943 1.474 1.00 82.75 113 GLN A O 1
ATOM 902 N N . GLY A 1 114 ? -5.736 6.585 1.903 1.00 84.44 114 GLY A N 1
ATOM 903 C CA . GLY A 1 114 ? -6.923 5.732 1.883 1.00 84.44 114 GLY A CA 1
ATOM 904 C C . GLY A 1 114 ? -7.136 5.063 0.529 1.00 84.44 114 GLY A C 1
ATOM 905 O O . GLY A 1 114 ? -7.445 3.878 0.477 1.00 84.44 114 GLY A O 1
ATOM 906 N N . ALA A 1 115 ? -6.860 5.773 -0.566 1.00 83.19 115 ALA A N 1
ATOM 907 C CA . ALA A 1 115 ? -6.875 5.214 -1.916 1.00 83.19 115 ALA A CA 1
ATOM 908 C C . ALA A 1 115 ? -5.891 4.041 -2.071 1.00 83.19 115 ALA A C 1
ATOM 910 O O . ALA A 1 115 ? -6.259 2.966 -2.550 1.00 83.19 115 ALA A O 1
ATOM 911 N N . VAL A 1 116 ? -4.649 4.225 -1.610 1.00 85.25 116 VAL A N 1
ATOM 912 C CA . VAL A 1 116 ? -3.616 3.178 -1.628 1.00 85.25 116 VAL A CA 1
ATOM 913 C C . VAL A 1 116 ? -4.021 2.013 -0.726 1.00 85.25 116 VAL A C 1
ATOM 915 O O . VAL A 1 116 ? -3.911 0.858 -1.130 1.00 85.25 116 VAL A O 1
ATOM 918 N N . ALA A 1 117 ? -4.529 2.302 0.473 1.00 88.69 117 ALA A N 1
ATOM 919 C CA . ALA A 1 117 ? -5.011 1.293 1.403 1.00 88.69 117 ALA A CA 1
ATOM 920 C C . ALA A 1 117 ? -6.131 0.455 0.786 1.00 88.69 117 ALA A C 1
ATOM 922 O O . ALA A 1 117 ? -5.981 -0.756 0.711 1.00 88.69 117 ALA A O 1
ATOM 923 N N . ASN A 1 118 ? -7.194 1.082 0.279 1.00 86.56 118 ASN A N 1
ATOM 924 C CA . ASN A 1 118 ? -8.343 0.409 -0.329 1.00 86.56 118 ASN A CA 1
ATOM 925 C C . ASN A 1 118 ? -7.917 -0.493 -1.497 1.00 86.56 118 ASN A C 1
ATOM 927 O O . ASN A 1 118 ? -8.267 -1.673 -1.544 1.00 86.56 118 ASN A O 1
ATOM 931 N N . LYS A 1 119 ? -7.053 0.029 -2.376 1.00 87.25 119 LYS A N 1
ATOM 932 C CA . LYS A 1 119 ? -6.455 -0.738 -3.471 1.00 87.25 119 LYS A CA 1
ATOM 933 C C . LYS A 1 119 ? -5.705 -1.976 -2.976 1.00 87.25 119 LYS A C 1
ATOM 935 O O . LYS A 1 119 ? -5.811 -3.033 -3.586 1.00 87.25 119 LYS A O 1
ATOM 940 N N . HIS A 1 120 ? -4.950 -1.868 -1.885 1.00 90.44 120 HIS A N 1
ATOM 941 C CA . HIS A 1 120 ? -4.252 -3.014 -1.308 1.00 90.44 120 HIS A CA 1
ATOM 942 C C . HIS A 1 120 ? -5.160 -3.923 -0.470 1.00 90.44 120 HIS A C 1
ATOM 944 O O . HIS A 1 120 ? -4.866 -5.105 -0.413 1.00 90.44 120 HIS A O 1
ATOM 950 N N . GLN A 1 121 ? -6.260 -3.447 0.119 1.00 88.94 121 GLN A N 1
ATOM 951 C CA . GLN A 1 121 ? -7.220 -4.307 0.825 1.00 88.94 121 GLN A CA 1
ATOM 952 C C . GLN A 1 121 ? -7.949 -5.235 -0.150 1.00 88.94 121 GLN A C 1
ATOM 954 O O . GLN A 1 121 ? -7.962 -6.443 0.052 1.00 88.94 121 GLN A O 1
ATOM 959 N N . LYS A 1 122 ? -8.519 -4.669 -1.222 1.00 87.44 122 LYS A N 1
ATOM 960 C CA . LYS A 1 122 ? -9.389 -5.395 -2.164 1.00 87.44 122 LYS A CA 1
ATOM 961 C C . LYS A 1 122 ? -8.646 -5.947 -3.384 1.00 87.44 122 LYS A C 1
ATOM 963 O O . LYS A 1 122 ? -9.118 -6.869 -4.033 1.00 87.44 122 LYS A O 1
ATOM 968 N N . GLY A 1 123 ? -7.481 -5.387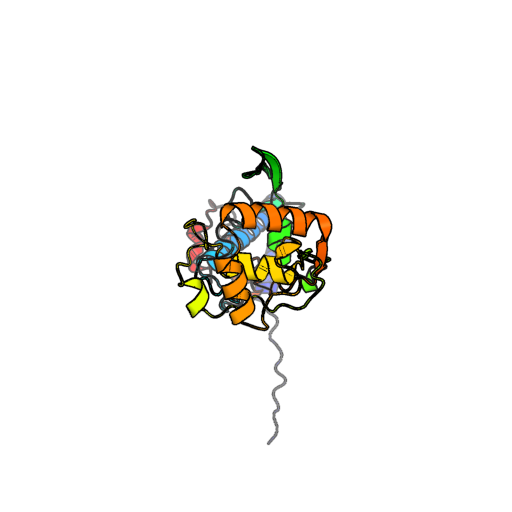 -3.705 1.00 84.75 123 GLY A N 1
ATOM 969 C CA . GLY A 1 123 ? -6.814 -5.573 -4.994 1.00 84.75 123 GLY A CA 1
ATOM 970 C C . GLY A 1 123 ? -7.260 -4.521 -6.017 1.00 84.75 123 GLY A C 1
ATOM 971 O O . GLY A 1 123 ? -8.376 -4.011 -5.965 1.00 84.75 123 GLY A O 1
ATOM 972 N N . GLY A 1 124 ? -6.379 -4.176 -6.961 1.00 78.00 124 GLY A N 1
ATOM 973 C CA . GLY A 1 124 ? -6.587 -3.078 -7.916 1.00 78.00 124 GLY A CA 1
ATOM 974 C C . GLY A 1 124 ? -7.820 -3.262 -8.800 1.00 78.00 124 GLY A C 1
ATOM 975 O O . GLY A 1 124 ? -8.635 -2.349 -8.906 1.00 78.00 124 GLY A O 1
ATOM 976 N N . LYS A 1 125 ? -7.993 -4.466 -9.360 1.00 69.44 125 LYS A N 1
ATOM 977 C CA . LYS A 1 125 ? -9.141 -4.814 -10.210 1.00 69.44 125 LYS A CA 1
ATOM 978 C C . LYS A 1 125 ? -10.470 -4.782 -9.440 1.00 69.44 125 LYS A C 1
ATOM 980 O O . LYS A 1 125 ? -11.429 -4.197 -9.922 1.00 69.44 125 LYS A O 1
ATOM 985 N N . ALA A 1 126 ? -10.516 -5.367 -8.240 1.00 62.38 126 ALA A N 1
ATOM 986 C CA . ALA A 1 126 ? -11.738 -5.435 -7.430 1.00 62.38 126 ALA A CA 1
ATOM 987 C C . ALA A 1 126 ? -12.096 -4.100 -6.750 1.00 62.38 126 ALA A C 1
ATOM 989 O O . ALA A 1 126 ? -13.251 -3.858 -6.423 1.00 62.38 126 ALA A O 1
ATOM 990 N N . ALA A 1 127 ? -11.124 -3.203 -6.559 1.00 60.62 127 ALA A N 1
ATOM 991 C CA . ALA A 1 127 ? -11.359 -1.861 -6.032 1.00 60.62 127 ALA A CA 1
ATOM 992 C C . ALA A 1 127 ? -11.912 -0.870 -7.081 1.00 60.62 127 ALA A C 1
ATOM 994 O O . ALA A 1 127 ? -12.019 0.315 -6.771 1.00 60.62 127 ALA A O 1
ATOM 995 N N . GLY A 1 128 ? -12.217 -1.318 -8.307 1.00 59.06 128 GLY A N 1
ATOM 996 C CA . GLY A 1 128 ? -12.788 -0.477 -9.366 1.00 59.06 128 GLY A CA 1
ATOM 997 C C . GLY A 1 128 ? -11.822 0.569 -9.926 1.00 59.06 128 GLY A C 1
ATOM 998 O O . GLY A 1 128 ? -12.253 1.536 -10.548 1.00 59.06 128 GLY A O 1
ATOM 999 N N . TRP A 1 129 ? -10.511 0.416 -9.700 1.00 60.50 129 TRP 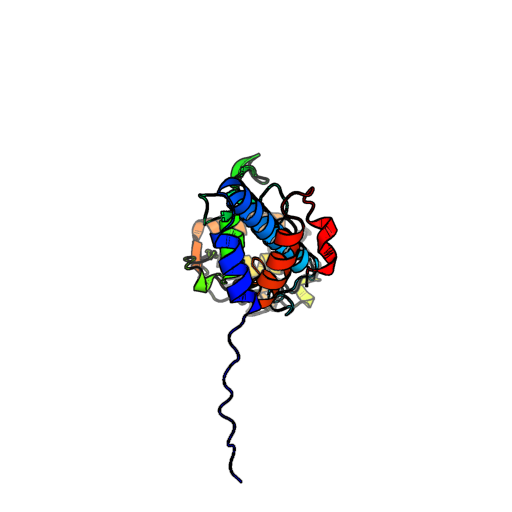A N 1
ATOM 1000 C CA . TRP A 1 129 ? -9.543 1.362 -10.245 1.00 60.50 129 TRP A CA 1
ATOM 1001 C C . TRP A 1 129 ? -9.463 1.167 -11.763 1.00 60.50 129 TRP A C 1
ATOM 1003 O O . TRP A 1 129 ? -9.119 0.065 -12.200 1.00 60.50 129 TRP A O 1
ATOM 1013 N N . PRO A 1 130 ? -9.715 2.218 -12.575 1.00 53.66 130 PRO A N 1
ATOM 1014 C CA . PRO A 1 130 ? -9.826 2.109 -14.035 1.00 53.66 130 PRO A CA 1
ATOM 1015 C C . PRO A 1 130 ? -8.508 1.699 -14.709 1.00 53.66 130 PRO A C 1
ATOM 1017 O O . PRO A 1 130 ? -8.460 1.467 -15.913 1.00 53.66 130 PRO A O 1
ATOM 1020 N N . GLY A 1 131 ? -7.423 1.603 -13.937 1.00 61.38 131 GLY A N 1
ATOM 1021 C CA . GLY A 1 131 ? -6.163 1.033 -14.364 1.00 61.38 131 GLY A CA 1
ATOM 1022 C C . GLY A 1 131 ? -4.952 1.822 -13.886 1.00 61.38 131 GLY A C 1
ATOM 1023 O O . GLY A 1 131 ? -5.045 2.787 -13.128 1.00 61.38 131 GLY A O 1
ATOM 1024 N N . VAL A 1 132 ? -3.787 1.433 -14.385 1.00 61.69 132 VAL A N 1
ATOM 1025 C CA . VAL A 1 132 ? -2.552 2.216 -14.307 1.00 61.69 132 VAL A CA 1
ATOM 1026 C C . VAL A 1 132 ? -2.332 2.866 -15.670 1.00 61.69 132 VAL A C 1
ATOM 1028 O O . VAL A 1 132 ? -2.515 2.205 -16.690 1.00 61.69 132 VAL A O 1
ATOM 1031 N N . ARG A 1 133 ? -1.917 4.141 -15.709 1.00 63.25 133 ARG A N 1
ATOM 1032 C CA . ARG A 1 133 ? -1.478 4.778 -16.962 1.00 63.25 133 ARG A CA 1
ATOM 1033 C C . ARG A 1 133 ? -0.273 4.009 -17.510 1.00 63.25 133 ARG A C 1
ATOM 1035 O O . ARG A 1 133 ? 0.819 4.089 -16.949 1.00 63.25 133 ARG A O 1
ATOM 1042 N N . GLN A 1 134 ? -0.477 3.264 -18.585 1.00 64.12 134 GLN A N 1
ATOM 1043 C CA . GLN A 1 134 ? 0.553 2.550 -19.325 1.00 64.12 134 GLN A CA 1
ATOM 1044 C C . GLN A 1 134 ? 0.907 3.347 -20.576 1.00 64.12 134 GLN A C 1
ATOM 1046 O O . GLN A 1 134 ? 0.094 4.097 -21.101 1.00 64.12 134 GLN A O 1
ATOM 1051 N N . ILE A 1 135 ? 2.146 3.246 -21.037 1.00 68.00 135 ILE A N 1
ATOM 1052 C CA . ILE A 1 135 ? 2.545 3.908 -22.281 1.00 68.00 135 ILE A CA 1
ATOM 1053 C C . ILE A 1 135 ? 1.957 3.114 -23.447 1.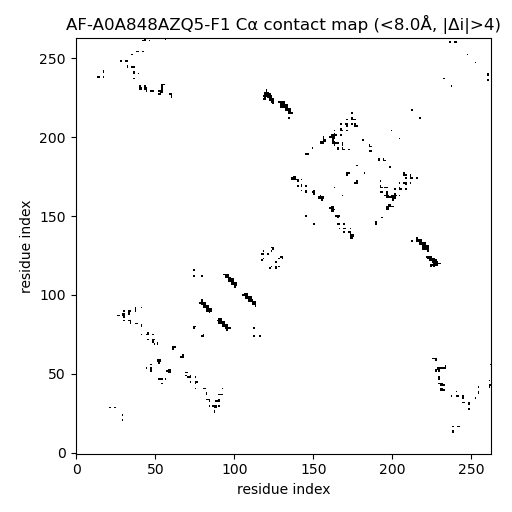00 68.00 135 ILE A C 1
ATOM 1055 O O . ILE A 1 135 ? 1.996 1.882 -23.425 1.00 68.00 135 ILE A O 1
ATOM 1059 N N . ASN A 1 136 ? 1.416 3.803 -24.453 1.00 69.31 136 ASN A N 1
ATOM 1060 C CA . ASN A 1 136 ? 0.890 3.131 -25.634 1.00 69.31 136 ASN A CA 1
ATOM 1061 C C . ASN A 1 136 ? 2.053 2.608 -26.491 1.00 69.31 136 ASN A C 1
ATOM 1063 O O . ASN A 1 136 ? 2.755 3.366 -27.163 1.00 69.31 136 ASN A O 1
ATOM 1067 N N . TYR A 1 137 ? 2.304 1.303 -26.425 1.00 70.88 137 TYR A N 1
ATOM 1068 C CA . TYR A 1 137 ? 3.384 0.673 -27.175 1.00 70.88 137 TYR A CA 1
ATOM 1069 C C . TYR A 1 137 ? 2.856 0.127 -28.501 1.00 70.88 137 TYR A C 1
ATOM 1071 O O . TYR A 1 137 ? 1.997 -0.749 -28.510 1.00 70.88 137 TYR A O 1
ATOM 1079 N N . ARG A 1 138 ? 3.426 0.588 -29.621 1.00 61.38 138 ARG A N 1
ATOM 1080 C CA . ARG A 1 138 ? 3.054 0.129 -30.973 1.00 61.38 138 ARG A CA 1
ATOM 1081 C C . ARG A 1 138 ? 3.437 -1.332 -31.231 1.00 61.38 138 ARG A C 1
ATOM 1083 O O . ARG A 1 138 ? 2.770 -2.018 -31.993 1.00 61.38 138 ARG A O 1
ATOM 1090 N N . ARG A 1 139 ? 4.530 -1.803 -30.621 1.00 61.75 139 ARG A N 1
ATOM 1091 C CA . ARG A 1 139 ? 5.019 -3.183 -30.746 1.00 61.75 139 ARG A CA 1
ATOM 1092 C C . ARG A 1 139 ? 5.106 -3.832 -29.369 1.00 61.75 139 ARG A C 1
ATOM 1094 O O . ARG A 1 139 ? 5.584 -3.214 -28.414 1.00 61.75 139 ARG A O 1
ATOM 1101 N N . ARG A 1 140 ? 4.704 -5.103 -29.271 1.00 52.78 140 ARG A N 1
ATOM 1102 C CA . ARG A 1 140 ? 5.007 -5.941 -28.103 1.00 52.78 140 ARG A CA 1
ATOM 1103 C C . ARG A 1 140 ? 6.489 -6.312 -28.139 1.00 52.78 140 ARG A C 1
ATOM 1105 O O . ARG A 1 140 ? 6.855 -7.380 -28.605 1.00 52.78 140 ARG A O 1
ATOM 1112 N N . LEU A 1 141 ? 7.346 -5.417 -27.655 1.00 56.50 141 LEU A N 1
ATOM 1113 C CA . LEU A 1 141 ? 8.679 -5.819 -27.222 1.00 56.50 141 LEU A CA 1
ATOM 1114 C C . LEU A 1 141 ? 8.560 -6.242 -25.760 1.00 56.50 141 LEU A C 1
ATOM 1116 O O . LEU A 1 141 ? 8.253 -5.415 -24.892 1.00 56.50 141 LEU A O 1
ATOM 1120 N N . ASP A 1 142 ? 8.748 -7.529 -25.489 1.00 54.44 142 ASP A N 1
ATOM 1121 C CA . ASP A 1 142 ? 8.742 -8.028 -24.124 1.00 54.44 142 ASP A CA 1
ATOM 1122 C C . ASP A 1 142 ? 10.038 -7.610 -23.416 1.00 54.44 142 ASP A C 1
ATOM 1124 O O . ASP A 1 142 ? 11.040 -8.318 -23.410 1.00 54.44 142 ASP A O 1
ATOM 1128 N N . GLY A 1 143 ? 10.024 -6.409 -22.838 1.00 53.44 143 GLY A N 1
ATOM 1129 C CA . GLY A 1 143 ? 11.149 -5.876 -22.069 1.00 53.44 143 GLY A CA 1
ATOM 1130 C C . GLY A 1 143 ? 11.479 -6.695 -20.814 1.00 53.44 143 GLY A C 1
ATOM 1131 O O . GLY A 1 143 ? 12.559 -6.520 -20.264 1.00 53.44 143 GLY A O 1
ATOM 1132 N N . SER A 1 144 ? 10.594 -7.604 -20.375 1.00 51.12 144 SER A N 1
ATOM 1133 C CA . SER A 1 144 ? 10.912 -8.557 -19.301 1.00 51.12 144 SER A CA 1
ATOM 1134 C C . SER A 1 144 ? 11.863 -9.669 -19.761 1.00 51.12 144 SER A C 1
ATOM 1136 O O . SER A 1 144 ? 12.474 -10.337 -18.933 1.00 51.12 144 SER A O 1
ATOM 1138 N N . LYS A 1 145 ? 12.066 -9.801 -21.079 1.00 57.78 145 LYS A N 1
ATOM 1139 C CA . LYS A 1 145 ? 13.005 -10.732 -21.713 1.00 57.78 145 LYS A CA 1
ATOM 1140 C C . LYS A 1 145 ? 14.316 -10.075 -22.147 1.00 57.78 145 LYS A C 1
ATOM 1142 O O . LYS A 1 145 ? 15.034 -10.662 -22.953 1.00 57.78 145 LYS A O 1
ATOM 1147 N N . VAL A 1 146 ? 14.655 -8.873 -21.657 1.00 74.12 146 VAL A N 1
ATOM 1148 C CA . VAL A 1 146 ? 16.010 -8.329 -21.863 1.00 74.12 146 VAL A CA 1
ATOM 1149 C C . VAL A 1 146 ? 16.999 -9.297 -21.204 1.00 74.12 146 VAL A C 1
ATOM 1151 O O . VAL A 1 146 ? 16.940 -9.463 -19.984 1.00 74.12 146 VAL A O 1
ATOM 1154 N N . PRO A 1 147 ? 17.903 -9.946 -21.964 1.00 79.12 147 PRO A N 1
ATOM 1155 C CA . PRO A 1 147 ? 18.789 -10.949 -21.391 1.00 79.12 147 PRO A CA 1
ATOM 1156 C C . PRO A 1 147 ? 19.653 -10.346 -20.283 1.00 79.12 147 PRO A C 1
ATOM 1158 O O . PRO A 1 147 ? 20.307 -9.323 -20.486 1.00 79.12 147 PRO A O 1
ATOM 1161 N N . THR A 1 148 ? 19.717 -11.002 -19.123 1.00 83.00 148 THR A N 1
ATOM 1162 C CA . THR A 1 148 ? 20.484 -10.521 -17.960 1.00 83.00 148 THR A CA 1
ATOM 1163 C C . THR A 1 148 ? 21.952 -10.252 -18.303 1.00 83.00 148 THR A C 1
ATOM 1165 O O . THR A 1 148 ? 22.548 -9.316 -17.773 1.00 83.00 148 THR A O 1
ATOM 1168 N N . ARG A 1 149 ? 22.518 -11.014 -19.252 1.00 86.19 149 ARG A N 1
ATOM 1169 C CA . ARG A 1 149 ? 23.875 -10.813 -19.784 1.00 86.19 149 ARG A CA 1
ATOM 1170 C C . ARG A 1 149 ? 24.070 -9.419 -20.397 1.00 86.19 149 ARG A C 1
ATOM 1172 O O . ARG A 1 149 ? 25.105 -8.810 -20.163 1.00 86.19 149 ARG A O 1
ATOM 1179 N N . LEU A 1 150 ? 23.077 -8.895 -21.119 1.00 85.38 150 LEU A N 1
ATOM 1180 C CA . LEU A 1 150 ? 23.127 -7.561 -21.739 1.00 85.38 150 LEU A CA 1
ATOM 1181 C C . LEU A 1 150 ? 23.038 -6.432 -20.708 1.00 85.38 150 LEU A C 1
ATOM 1183 O O . LEU A 1 150 ? 23.664 -5.393 -20.885 1.00 85.38 150 LEU A O 1
ATOM 1187 N N . ASN A 1 151 ? 22.313 -6.636 -19.603 1.00 82.31 151 ASN A N 1
ATOM 1188 C CA . ASN A 1 151 ? 22.246 -5.648 -18.519 1.00 82.31 151 ASN A CA 1
ATOM 1189 C C . ASN A 1 151 ? 23.601 -5.419 -17.826 1.00 82.31 151 ASN A C 1
ATOM 1191 O O . ASN A 1 151 ? 23.782 -4.381 -17.196 1.00 82.31 151 ASN A O 1
ATOM 1195 N N . ARG A 1 152 ? 24.533 -6.375 -17.935 1.00 84.19 152 ARG A N 1
ATOM 1196 C CA . ARG A 1 152 ? 25.889 -6.295 -17.369 1.00 84.19 152 ARG A CA 1
ATOM 1197 C C . ARG A 1 152 ? 26.943 -5.846 -18.389 1.00 84.19 152 ARG A C 1
ATOM 1199 O O . ARG A 1 152 ? 28.099 -5.675 -18.023 1.00 84.19 152 ARG A O 1
ATOM 1206 N N . GLU A 1 153 ? 26.572 -5.687 -19.660 1.00 86.31 153 GLU A N 1
ATOM 1207 C CA . GLU A 1 153 ? 27.514 -5.365 -20.733 1.00 86.31 153 GLU A CA 1
ATOM 1208 C C . GLU A 1 153 ? 27.829 -3.860 -20.736 1.00 86.31 153 GLU A C 1
ATOM 1210 O O . GLU A 1 153 ? 26.944 -3.024 -20.931 1.00 86.31 153 GLU A O 1
ATOM 1215 N N . ASN A 1 154 ? 29.104 -3.513 -20.549 1.00 84.44 154 ASN A N 1
ATOM 1216 C CA . ASN A 1 154 ? 29.589 -2.140 -20.674 1.00 84.44 154 ASN A CA 1
ATOM 1217 C C . ASN A 1 154 ? 29.965 -1.861 -22.129 1.00 84.44 154 ASN A C 1
ATOM 1219 O O . ASN A 1 154 ? 31.076 -2.141 -22.575 1.00 84.44 154 ASN A O 1
ATOM 1223 N N . VAL A 1 155 ? 29.013 -1.320 -22.879 1.00 88.75 155 VAL A N 1
ATOM 1224 C CA . VAL A 1 155 ? 29.182 -1.030 -24.302 1.00 88.75 155 VAL A CA 1
ATOM 1225 C C . VAL A 1 155 ? 29.637 0.416 -24.495 1.00 88.75 155 VAL A C 1
ATOM 1227 O O . VAL A 1 155 ? 29.043 1.332 -23.928 1.00 88.75 155 VAL A O 1
ATOM 1230 N N . LYS A 1 156 ? 30.658 0.633 -25.329 1.00 91.56 156 LYS A N 1
ATOM 1231 C CA . LYS A 1 156 ? 31.010 1.960 -25.853 1.00 91.56 156 LYS A CA 1
ATOM 1232 C C . LYS A 1 156 ? 30.406 2.151 -27.242 1.00 91.56 156 LYS A C 1
ATOM 1234 O O . LYS A 1 156 ? 30.220 1.192 -27.991 1.00 91.56 156 LYS A O 1
ATOM 1239 N N . THR A 1 157 ? 30.071 3.391 -27.561 1.00 90.00 157 THR A N 1
ATOM 1240 C CA . THR A 1 157 ? 29.647 3.782 -28.907 1.00 90.00 157 THR A CA 1
ATOM 1241 C C . THR A 1 157 ? 30.843 3.882 -29.851 1.00 90.00 157 THR A C 1
ATOM 1243 O O . THR A 1 157 ? 31.980 3.954 -29.389 1.00 90.00 157 THR A O 1
ATOM 1246 N N . ALA A 1 158 ? 30.599 3.935 -31.163 1.00 83.50 158 ALA A N 1
ATOM 1247 C CA . ALA A 1 158 ? 31.659 4.144 -32.159 1.00 83.50 158 ALA A CA 1
ATOM 1248 C C . ALA A 1 158 ? 32.473 5.432 -31.910 1.00 83.50 158 ALA A C 1
ATOM 1250 O O . ALA A 1 158 ? 33.662 5.475 -32.188 1.00 83.50 158 ALA A O 1
ATOM 1251 N N . ALA A 1 159 ? 31.846 6.451 -31.314 1.00 83.62 159 ALA A N 1
ATOM 1252 C CA . ALA A 1 159 ? 32.487 7.704 -30.913 1.00 83.62 159 ALA A CA 1
ATOM 1253 C C . ALA A 1 159 ? 33.136 7.650 -29.508 1.00 83.62 159 ALA A C 1
ATOM 1255 O O . ALA A 1 159 ? 33.429 8.684 -28.920 1.00 83.62 159 ALA A O 1
ATOM 1256 N N . GLY A 1 160 ? 33.292 6.466 -28.907 1.00 88.88 160 GLY A N 1
ATOM 1257 C CA . GLY A 1 160 ? 33.955 6.275 -27.610 1.00 88.88 160 GLY A CA 1
ATOM 1258 C C . GLY A 1 160 ? 33.105 6.576 -26.365 1.00 88.88 160 GLY A C 1
ATOM 1259 O O . GLY A 1 160 ? 33.477 6.164 -25.266 1.00 88.88 160 GLY A O 1
ATOM 1260 N N . TYR A 1 161 ? 31.938 7.215 -26.503 1.00 89.38 161 TYR A N 1
ATOM 1261 C CA . TYR A 1 161 ? 31.035 7.510 -25.378 1.00 89.38 161 TYR A CA 1
ATOM 1262 C C . TYR A 1 161 ? 30.386 6.253 -24.780 1.00 89.38 161 TYR A C 1
ATOM 1264 O O . TYR A 1 161 ? 30.163 5.283 -25.511 1.00 89.38 161 TYR A O 1
ATOM 1272 N N . PRO A 1 162 ? 29.980 6.272 -23.493 1.00 90.62 162 PRO A N 1
ATOM 1273 C CA . PRO A 1 162 ? 29.225 5.176 -22.896 1.00 90.62 162 PRO A CA 1
ATOM 1274 C C . PRO A 1 162 ? 27.878 4.976 -23.607 1.00 90.62 162 PRO A C 1
ATOM 1276 O O . PRO A 1 162 ? 27.042 5.884 -23.703 1.00 90.62 162 PRO A O 1
ATOM 1279 N N . GLY A 1 163 ? 27.666 3.758 -24.094 1.00 92.25 163 GLY A N 1
ATOM 1280 C CA . GLY A 1 163 ? 26.419 3.318 -24.697 1.00 92.25 163 GLY A CA 1
ATOM 1281 C C . GLY A 1 163 ? 25.253 3.362 -23.713 1.00 92.25 163 GLY A C 1
ATOM 1282 O O . GLY A 1 163 ? 25.422 3.371 -22.490 1.00 92.25 163 GLY A O 1
ATOM 1283 N N . CYS A 1 164 ? 24.037 3.425 -24.248 1.00 93.19 164 CYS A N 1
ATOM 1284 C CA . CYS A 1 164 ? 22.834 3.341 -23.430 1.00 93.19 164 CYS A CA 1
ATOM 1285 C C . CYS A 1 164 ? 22.680 1.955 -22.784 1.00 93.19 164 CYS A C 1
ATOM 1287 O O . CYS A 1 164 ? 23.230 0.963 -23.261 1.00 93.19 164 CYS A O 1
ATOM 1289 N N . SER A 1 165 ? 21.943 1.879 -21.673 1.00 91.81 165 SER A N 1
ATOM 1290 C CA . SER A 1 165 ? 21.713 0.597 -20.997 1.00 91.81 165 SER A CA 1
ATOM 1291 C C . SER A 1 165 ? 20.786 -0.307 -21.812 1.00 91.81 165 SER A C 1
ATOM 1293 O O . SER A 1 165 ? 19.954 0.177 -22.582 1.00 91.81 165 SER A O 1
ATOM 1295 N N . ALA A 1 166 ? 20.857 -1.623 -21.600 1.00 90.75 166 ALA A N 1
ATOM 1296 C CA . ALA A 1 166 ? 19.988 -2.573 -22.297 1.00 90.75 166 ALA A CA 1
ATOM 1297 C C . ALA A 1 166 ? 18.488 -2.281 -22.075 1.00 90.75 166 ALA A C 1
ATOM 1299 O O . ALA A 1 166 ? 17.688 -2.393 -23.003 1.00 90.75 166 ALA A O 1
ATOM 1300 N N . ASN A 1 167 ? 18.113 -1.789 -20.888 1.00 88.00 167 ASN A N 1
ATOM 1301 C CA . ASN A 1 167 ? 16.752 -1.321 -20.604 1.00 88.00 167 ASN A CA 1
ATOM 1302 C C . ASN A 1 167 ? 16.373 -0.062 -21.402 1.00 88.00 167 ASN A C 1
ATOM 1304 O O . ASN A 1 167 ? 15.246 0.039 -21.885 1.00 88.00 167 ASN A O 1
ATOM 1308 N N . GLN A 1 168 ? 17.295 0.894 -21.564 1.00 90.50 168 GLN A N 1
ATOM 1309 C CA . GLN A 1 168 ? 17.058 2.078 -22.396 1.00 90.50 168 GLN A CA 1
ATOM 1310 C C . GLN A 1 168 ? 16.910 1.694 -23.873 1.00 90.50 168 GLN A C 1
ATOM 1312 O O . GLN A 1 168 ? 15.972 2.141 -24.531 1.00 90.50 168 GLN A O 1
ATOM 1317 N N . ALA A 1 169 ? 17.787 0.823 -24.374 1.00 91.50 169 ALA A N 1
ATOM 1318 C CA . ALA A 1 169 ? 17.728 0.295 -25.732 1.00 91.50 169 ALA A CA 1
ATOM 1319 C C . ALA A 1 169 ? 16.403 -0.437 -26.002 1.00 91.50 169 ALA A C 1
ATOM 1321 O O . ALA A 1 169 ? 15.705 -0.124 -26.967 1.00 91.50 169 ALA A O 1
ATOM 1322 N N . ALA A 1 170 ? 16.004 -1.349 -25.111 1.00 89.44 170 ALA A N 1
ATOM 1323 C CA . ALA A 1 170 ? 14.728 -2.051 -25.204 1.00 89.44 170 ALA A CA 1
ATOM 1324 C C . AL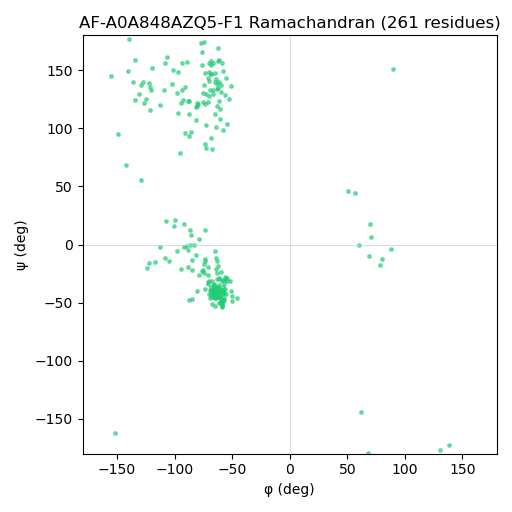A A 1 170 ? 13.534 -1.084 -25.174 1.00 89.44 170 ALA A C 1
ATOM 1326 O O . ALA A 1 170 ? 12.583 -1.256 -25.934 1.00 89.44 170 ALA A O 1
ATOM 1327 N N . MET A 1 171 ? 13.589 -0.035 -24.347 1.00 87.88 171 MET A N 1
ATOM 1328 C CA . MET A 1 171 ? 12.538 0.981 -24.294 1.00 87.88 171 MET A CA 1
ATOM 1329 C C . MET A 1 171 ? 12.419 1.763 -25.608 1.00 87.88 171 MET A C 1
ATOM 1331 O O . MET A 1 171 ? 11.310 1.938 -26.106 1.00 87.88 171 MET A O 1
ATOM 1335 N N . LEU A 1 172 ? 13.535 2.188 -26.208 1.00 90.19 172 LEU A N 1
ATOM 1336 C CA . LEU A 1 172 ? 13.536 2.893 -27.497 1.00 90.19 172 LEU A CA 1
ATOM 1337 C C . LEU A 1 172 ? 12.970 2.034 -28.632 1.00 90.19 172 LEU A C 1
ATOM 1339 O O . LEU A 1 172 ? 12.194 2.529 -29.453 1.00 90.19 172 LEU A O 1
ATOM 1343 N N . LEU A 1 173 ? 13.311 0.744 -28.643 1.00 89.31 173 LEU A N 1
ATOM 1344 C CA . LEU A 1 173 ? 12.761 -0.228 -29.588 1.00 89.31 173 LEU A CA 1
ATOM 1345 C C . LEU A 1 173 ? 11.260 -0.435 -29.381 1.00 89.31 173 LEU A C 1
ATOM 1347 O O . LEU A 1 173 ? 10.496 -0.453 -30.342 1.00 89.31 173 LEU A O 1
ATOM 1351 N N . ARG A 1 174 ? 10.820 -0.533 -28.125 1.00 85.12 174 ARG A N 1
ATOM 1352 C CA . ARG A 1 174 ? 9.407 -0.705 -27.769 1.00 85.12 174 ARG A CA 1
ATOM 1353 C C . ARG A 1 174 ? 8.556 0.522 -28.117 1.00 85.12 174 ARG A C 1
ATOM 1355 O O . ARG A 1 174 ? 7.404 0.377 -28.522 1.00 85.12 174 ARG A O 1
ATOM 1362 N N . LEU A 1 175 ? 9.120 1.720 -27.971 1.00 85.38 175 LEU A N 1
ATOM 1363 C CA . LEU A 1 175 ? 8.496 2.984 -28.376 1.00 85.38 175 LEU A CA 1
ATOM 1364 C C . LEU A 1 175 ? 8.494 3.186 -29.899 1.00 85.38 175 LEU A C 1
ATOM 1366 O O . LEU A 1 175 ? 7.772 4.060 -30.391 1.00 85.38 175 LEU A O 1
ATOM 1370 N N . ASP A 1 176 ? 9.285 2.396 -30.638 1.00 86.88 176 ASP A N 1
ATOM 1371 C CA . ASP A 1 176 ? 9.555 2.599 -32.065 1.00 86.88 176 ASP A CA 1
ATOM 1372 C C . ASP A 1 176 ? 9.997 4.059 -32.311 1.00 86.88 176 ASP A C 1
ATOM 1374 O O . ASP A 1 176 ? 9.457 4.778 -33.152 1.00 86.88 176 ASP A O 1
ATOM 1378 N N . TYR A 1 177 ? 10.921 4.533 -31.460 1.00 89.56 177 TYR A N 1
ATOM 1379 C CA . TYR A 1 177 ? 11.379 5.926 -31.399 1.00 89.56 177 TYR A CA 1
ATOM 1380 C C . TYR A 1 177 ? 12.908 6.017 -31.442 1.00 89.56 177 TYR A C 1
ATOM 1382 O O . TYR A 1 177 ? 13.566 6.576 -30.567 1.00 89.56 177 TYR A O 1
ATOM 1390 N N . LEU A 1 178 ? 13.486 5.427 -32.487 1.00 92.00 178 LEU A N 1
ATOM 1391 C CA . LEU A 1 178 ? 14.908 5.562 -32.798 1.00 92.00 178 LEU A CA 1
ATOM 1392 C C . LEU A 1 178 ? 15.168 6.766 -33.716 1.00 92.00 178 LEU A C 1
ATOM 1394 O O . LEU A 1 178 ? 14.257 7.172 -34.450 1.00 92.00 178 LEU A O 1
ATOM 1398 N N . PRO A 1 179 ? 16.399 7.309 -33.728 1.00 90.38 179 PRO A N 1
ATOM 1399 C CA . PRO A 1 179 ? 16.832 8.268 -34.738 1.00 90.38 179 PRO A CA 1
ATOM 1400 C C . PRO A 1 179 ? 16.647 7.697 -36.155 1.00 90.38 179 PRO A C 1
ATOM 1402 O O . PRO A 1 179 ? 16.904 6.505 -36.348 1.00 90.38 179 PRO A O 1
ATOM 1405 N N . PRO A 1 180 ? 16.267 8.513 -37.158 1.00 89.94 180 PRO A N 1
ATOM 1406 C CA . PRO A 1 180 ? 16.031 8.046 -38.528 1.00 89.94 180 PRO A CA 1
ATOM 1407 C C . PRO A 1 180 ? 17.177 7.207 -39.105 1.00 89.94 180 PRO A C 1
ATOM 1409 O O . PRO A 1 180 ? 16.928 6.158 -39.684 1.00 89.94 180 PRO A O 1
ATOM 1412 N N . LYS A 1 181 ? 18.433 7.593 -38.833 1.00 89.56 181 LYS A N 1
ATOM 1413 C CA . LYS A 1 181 ? 19.647 6.899 -39.308 1.00 89.56 181 LYS A CA 1
ATOM 1414 C C . LYS A 1 181 ? 19.765 5.436 -38.853 1.00 89.56 181 LYS A C 1
ATOM 1416 O O . LYS A 1 181 ? 20.485 4.663 -39.483 1.00 89.56 181 LYS A O 1
ATOM 1421 N N . LEU A 1 182 ? 19.097 5.078 -37.755 1.00 89.69 182 LEU A N 1
ATOM 1422 C CA . LEU A 1 182 ? 19.122 3.739 -37.161 1.00 89.69 182 LEU A CA 1
ATOM 1423 C C . LEU A 1 182 ? 17.834 2.948 -37.425 1.00 89.69 182 LEU A C 1
ATOM 1425 O O . LEU A 1 182 ? 17.814 1.737 -37.211 1.00 89.69 182 LEU A O 1
ATOM 1429 N N . ARG A 1 183 ? 16.752 3.602 -37.871 1.00 84.00 183 ARG A N 1
ATOM 1430 C CA . ARG A 1 183 ? 15.492 2.917 -38.194 1.00 84.00 183 ARG A CA 1
ATOM 1431 C C . ARG A 1 183 ? 15.706 1.976 -39.381 1.00 84.00 183 ARG A C 1
ATOM 1433 O O . ARG A 1 183 ? 16.432 2.303 -40.309 1.00 84.00 183 ARG A O 1
ATOM 1440 N N . GLY A 1 184 ? 15.108 0.786 -39.322 1.00 82.62 184 GLY A N 1
ATOM 1441 C CA . GLY A 1 184 ? 15.235 -0.246 -40.363 1.00 82.62 184 GLY A CA 1
ATOM 1442 C C . GLY A 1 184 ? 16.541 -1.052 -40.340 1.00 82.62 184 GLY A C 1
ATOM 1443 O O . GLY A 1 184 ? 16.563 -2.155 -40.865 1.00 82.62 184 GLY A O 1
ATOM 1444 N N . LYS A 1 185 ? 17.597 -0.570 -39.669 1.00 87.94 185 LYS A N 1
ATOM 1445 C CA . LYS A 1 185 ? 18.899 -1.264 -39.564 1.00 87.94 185 LYS A CA 1
ATOM 1446 C C . LYS A 1 185 ? 19.029 -2.166 -38.337 1.00 87.94 185 LYS A C 1
ATOM 1448 O O . LYS A 1 185 ? 20.077 -2.761 -38.117 1.00 87.94 185 LYS A O 1
ATOM 1453 N N . VAL A 1 186 ? 18.002 -2.205 -37.489 1.00 88.31 186 VAL A N 1
ATOM 1454 C CA . VAL A 1 186 ? 18.061 -2.906 -36.205 1.00 88.31 186 VAL A CA 1
ATOM 1455 C C . VAL A 1 186 ? 17.832 -4.406 -36.416 1.00 88.31 186 VAL A C 1
ATOM 1457 O O . VAL A 1 186 ? 16.747 -4.775 -36.870 1.00 88.31 186 VAL A O 1
ATOM 1460 N N . PRO A 1 187 ? 18.784 -5.272 -36.020 1.00 88.19 187 PRO A N 1
ATOM 1461 C CA . PRO A 1 187 ? 18.586 -6.718 -36.038 1.00 88.19 187 PRO A CA 1
ATOM 1462 C C . PRO A 1 187 ? 17.444 -7.173 -35.120 1.00 88.19 187 PRO A C 1
ATOM 1464 O O . PRO A 1 187 ? 17.089 -6.498 -34.152 1.00 88.19 187 PRO A O 1
ATOM 1467 N N . ALA A 1 188 ? 16.900 -8.362 -35.367 1.00 83.25 188 ALA A N 1
ATOM 1468 C CA . ALA A 1 188 ? 15.891 -8.946 -34.490 1.00 83.25 188 ALA A CA 1
ATOM 1469 C C . ALA A 1 188 ? 16.466 -9.356 -33.113 1.00 83.25 188 ALA A C 1
ATOM 1471 O O . ALA A 1 188 ? 17.665 -9.591 -32.939 1.00 83.25 188 ALA A O 1
ATOM 1472 N N . GLY A 1 189 ? 15.584 -9.462 -32.114 1.00 83.06 189 GLY A N 1
ATOM 1473 C CA . GLY A 1 189 ? 15.900 -10.038 -30.804 1.00 83.06 189 GLY A CA 1
ATOM 1474 C C . GLY A 1 189 ? 16.984 -9.300 -30.004 1.00 83.06 189 GLY A C 1
ATOM 1475 O O . GLY A 1 189 ? 17.082 -8.071 -30.013 1.00 83.06 189 GLY A O 1
ATOM 1476 N N . ALA A 1 190 ? 17.798 -10.067 -29.272 1.00 85.12 190 ALA A N 1
ATOM 1477 C CA . ALA A 1 190 ? 18.847 -9.544 -28.392 1.00 85.12 190 ALA A CA 1
ATOM 1478 C C . ALA A 1 190 ? 19.950 -8.774 -29.147 1.00 85.12 190 ALA A C 1
ATOM 1480 O O . ALA A 1 190 ? 20.514 -7.819 -28.607 1.00 85.12 190 ALA A O 1
ATOM 1481 N N . ALA A 1 191 ? 20.219 -9.143 -30.404 1.00 87.56 191 ALA A N 1
ATOM 1482 C CA . ALA A 1 191 ? 21.165 -8.437 -31.264 1.00 87.56 191 ALA A CA 1
ATOM 1483 C C . ALA A 1 191 ? 20.706 -6.998 -31.553 1.00 87.56 191 ALA A C 1
ATOM 1485 O O . ALA A 1 191 ? 21.527 -6.083 -31.536 1.00 87.56 191 ALA A O 1
ATOM 1486 N N . GLY A 1 192 ? 19.396 -6.774 -31.708 1.00 89.62 192 GLY A N 1
ATOM 1487 C CA . GLY A 1 192 ? 18.813 -5.439 -31.845 1.00 89.62 192 GLY A CA 1
ATOM 1488 C C . GLY A 1 192 ? 19.036 -4.549 -30.624 1.00 89.62 192 GLY A C 1
ATOM 1489 O O . GLY A 1 192 ? 19.402 -3.382 -30.758 1.00 89.62 192 GLY A O 1
ATOM 1490 N N . ILE A 1 193 ? 18.888 -5.108 -29.419 1.00 90.62 193 ILE A N 1
ATOM 1491 C CA . ILE A 1 193 ? 19.159 -4.387 -28.165 1.00 90.62 193 ILE A CA 1
ATOM 1492 C C . ILE A 1 193 ? 20.632 -3.969 -28.113 1.00 90.62 193 ILE A C 1
ATOM 1494 O O . ILE A 1 193 ? 20.928 -2.790 -27.921 1.00 90.62 193 ILE A O 1
ATOM 1498 N N . ARG A 1 194 ? 21.557 -4.907 -28.359 1.00 91.44 194 ARG A N 1
ATOM 1499 C CA . ARG A 1 194 ? 23.001 -4.628 -28.371 1.00 91.44 194 ARG A CA 1
ATOM 1500 C C . ARG A 1 194 ? 23.388 -3.611 -29.448 1.00 91.44 194 ARG A C 1
ATOM 1502 O O . ARG A 1 194 ? 24.218 -2.740 -29.195 1.00 91.44 194 ARG A O 1
ATOM 1509 N N . PHE A 1 195 ? 22.770 -3.692 -30.626 1.00 93.00 195 PHE A N 1
ATOM 1510 C CA . PHE A 1 195 ? 22.965 -2.729 -31.707 1.00 93.00 195 PHE A CA 1
ATOM 1511 C C . PHE A 1 195 ? 22.626 -1.310 -31.242 1.00 93.00 195 PHE A C 1
ATOM 1513 O O . PHE A 1 195 ? 23.430 -0.397 -31.411 1.00 93.00 195 PHE A O 1
ATOM 1520 N N . VAL A 1 196 ? 21.482 -1.118 -30.581 1.00 92.62 196 VAL A N 1
ATOM 1521 C CA . VAL A 1 196 ? 21.090 0.196 -30.054 1.00 92.62 196 VAL A CA 1
ATOM 1522 C C . VAL A 1 196 ? 22.041 0.671 -28.948 1.00 92.62 196 VAL A C 1
ATOM 1524 O O . VAL A 1 196 ? 22.416 1.843 -28.948 1.00 92.62 196 VAL A O 1
ATOM 1527 N N . MET A 1 197 ? 22.505 -0.222 -28.065 1.00 94.12 197 MET A N 1
ATOM 1528 C CA . MET A 1 197 ? 23.508 0.115 -27.040 1.00 94.12 197 MET A CA 1
ATOM 1529 C C . MET A 1 197 ? 24.806 0.668 -27.653 1.00 94.12 197 MET A C 1
ATOM 1531 O O . MET A 1 197 ? 25.360 1.631 -27.131 1.00 94.12 197 MET A O 1
ATOM 1535 N N . ARG A 1 198 ? 25.262 0.111 -28.786 1.00 93.88 198 ARG A N 1
ATOM 1536 C CA . ARG A 1 198 ? 26.473 0.551 -29.515 1.00 93.88 198 ARG A CA 1
ATOM 1537 C C . ARG A 1 198 ? 26.285 1.834 -30.323 1.00 93.88 198 ARG A C 1
ATOM 1539 O O . ARG A 1 198 ? 27.259 2.513 -30.624 1.00 93.88 198 ARG A O 1
ATOM 1546 N N . ASN A 1 199 ? 25.053 2.172 -30.688 1.00 94.44 199 ASN A N 1
ATOM 1547 C CA . ASN A 1 199 ? 24.778 3.284 -31.601 1.00 94.44 199 ASN A CA 1
ATOM 1548 C C . ASN A 1 199 ? 24.155 4.509 -30.921 1.00 94.44 199 ASN A C 1
ATOM 1550 O O . ASN A 1 199 ? 24.075 5.570 -31.535 1.00 94.44 199 ASN A O 1
ATOM 1554 N N . ILE A 1 200 ? 23.703 4.392 -29.669 1.00 94.00 200 ILE A N 1
ATOM 1555 C CA . ILE A 1 200 ? 23.071 5.493 -28.938 1.00 94.00 200 ILE A CA 1
ATOM 1556 C C . ILE A 1 200 ? 23.763 5.699 -27.596 1.00 94.00 200 ILE A C 1
ATOM 1558 O O . ILE A 1 200 ? 23.777 4.819 -26.736 1.00 94.00 200 ILE A O 1
ATOM 1562 N N . HIS A 1 201 ? 24.270 6.914 -27.397 1.00 93.81 201 HIS A N 1
ATOM 1563 C CA . HIS A 1 201 ? 24.819 7.373 -26.126 1.00 93.81 201 HIS A CA 1
ATOM 1564 C C . HIS A 1 201 ? 23.745 7.417 -25.020 1.00 93.81 201 HIS A C 1
ATOM 1566 O O . HIS A 1 201 ? 22.605 7.836 -25.245 1.00 93.81 201 HIS A O 1
ATOM 1572 N N . ARG A 1 202 ? 24.129 7.056 -23.790 1.00 90.75 202 ARG A N 1
ATOM 1573 C CA . ARG A 1 202 ? 23.250 6.992 -22.607 1.00 90.75 202 ARG A CA 1
ATOM 1574 C C . ARG A 1 202 ? 22.416 8.253 -22.357 1.00 90.75 202 ARG A C 1
ATOM 1576 O O . ARG A 1 202 ? 21.223 8.142 -22.063 1.00 90.75 202 ARG A O 1
ATOM 1583 N N . GLY A 1 203 ? 23.017 9.437 -22.469 1.00 89.69 203 GLY A N 1
ATOM 1584 C CA . GLY A 1 203 ? 22.315 10.710 -22.264 1.00 89.69 203 GLY A CA 1
ATOM 1585 C C . GLY A 1 203 ? 21.296 11.014 -23.366 1.00 89.69 203 GLY A C 1
ATOM 1586 O O . GLY A 1 203 ? 20.183 11.457 -23.080 1.00 89.69 203 GLY A O 1
ATOM 1587 N N . LEU A 1 204 ? 21.636 10.700 -24.621 1.00 92.88 204 LEU A N 1
ATOM 1588 C CA . LEU A 1 204 ? 20.719 10.860 -25.752 1.00 92.88 204 LEU A CA 1
ATOM 1589 C C . LEU A 1 204 ? 19.533 9.895 -25.636 1.00 92.88 204 LEU A C 1
ATOM 1591 O O . LEU A 1 204 ? 18.394 10.294 -25.865 1.00 92.88 204 LEU A O 1
ATOM 1595 N N . ALA A 1 205 ? 19.780 8.653 -25.210 1.00 92.62 205 ALA A N 1
ATOM 1596 C CA . ALA A 1 205 ? 18.726 7.666 -25.003 1.00 92.62 205 ALA A CA 1
ATOM 1597 C C . ALA A 1 205 ? 17.664 8.144 -24.005 1.00 92.62 205 ALA A C 1
ATOM 1599 O O . ALA A 1 205 ? 16.477 7.968 -24.255 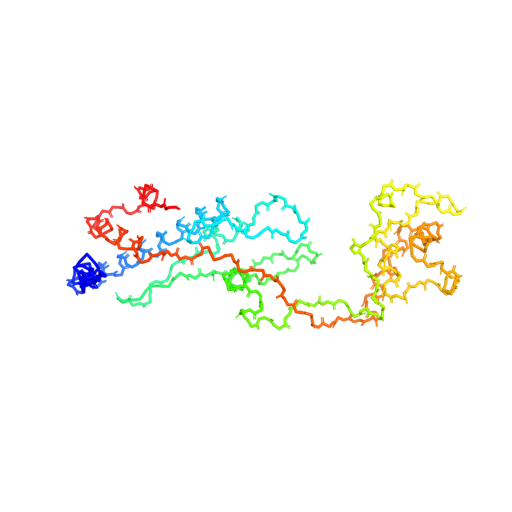1.00 92.62 205 ALA A O 1
ATOM 1600 N N . GLY A 1 206 ? 18.066 8.799 -22.910 1.00 90.06 206 GLY A N 1
ATOM 1601 C CA . GLY A 1 206 ? 17.123 9.388 -21.953 1.00 90.06 206 GLY A CA 1
ATOM 1602 C C . GLY A 1 206 ? 16.195 10.425 -22.597 1.00 90.06 206 GLY A C 1
ATOM 1603 O O . GLY A 1 206 ? 14.977 10.336 -22.441 1.00 90.06 206 GLY A O 1
ATOM 1604 N N . LYS A 1 207 ? 16.761 11.354 -23.381 1.00 93.75 207 LYS A N 1
ATOM 1605 C CA . LYS A 1 207 ? 15.995 12.385 -24.105 1.00 93.75 207 LYS A CA 1
ATOM 1606 C C . LYS A 1 207 ? 15.042 11.772 -25.135 1.00 93.75 207 LYS A C 1
ATOM 1608 O O . LYS A 1 207 ? 13.874 12.145 -25.198 1.00 93.75 207 LYS A O 1
ATOM 1613 N N . LEU A 1 208 ? 15.517 10.786 -25.897 1.00 92.94 208 LEU A N 1
ATOM 1614 C CA . LEU A 1 208 ? 14.708 10.082 -26.893 1.00 92.94 208 LEU A CA 1
ATOM 1615 C C . LEU A 1 208 ? 13.567 9.281 -26.254 1.00 92.94 208 LEU A C 1
ATOM 1617 O O . LEU A 1 208 ? 12.462 9.284 -26.783 1.00 92.94 208 LEU A O 1
ATOM 1621 N N . ILE A 1 209 ? 13.795 8.630 -25.109 1.00 89.56 209 ILE A N 1
ATOM 1622 C CA . ILE A 1 209 ? 12.733 7.923 -24.379 1.00 89.56 209 ILE A CA 1
ATOM 1623 C C . ILE A 1 209 ? 11.661 8.910 -23.917 1.00 89.56 209 ILE A C 1
ATOM 1625 O O . ILE A 1 209 ? 10.481 8.632 -24.102 1.00 89.56 209 ILE A O 1
ATOM 1629 N N . ALA A 1 210 ? 12.051 10.056 -23.351 1.00 85.19 210 ALA A N 1
ATOM 1630 C CA . ALA A 1 210 ? 11.100 11.073 -22.906 1.00 85.19 210 ALA A CA 1
ATOM 1631 C C . ALA A 1 210 ? 10.222 11.572 -24.068 1.00 85.19 210 ALA A C 1
ATOM 1633 O O . ALA A 1 210 ? 8.998 11.474 -23.988 1.00 85.19 210 ALA A O 1
ATOM 1634 N N . ALA A 1 211 ? 10.842 11.978 -25.180 1.00 88.88 211 ALA A N 1
ATOM 1635 C CA . ALA A 1 211 ? 10.128 12.425 -26.377 1.00 88.88 211 ALA A CA 1
ATOM 1636 C C . ALA A 1 211 ? 9.263 11.313 -27.002 1.00 88.88 211 ALA A C 1
ATOM 1638 O O . ALA A 1 211 ? 8.147 11.554 -27.457 1.00 88.88 211 ALA A O 1
ATOM 1639 N N . GLY A 1 212 ? 9.744 10.067 -26.992 1.00 86.38 212 GLY A N 1
ATOM 1640 C CA . GLY A 1 212 ? 8.986 8.917 -27.477 1.00 86.38 212 GLY A CA 1
ATOM 1641 C C . GLY A 1 212 ? 7.753 8.612 -26.622 1.00 86.38 212 GLY A C 1
ATOM 1642 O O . GLY A 1 212 ? 6.711 8.257 -27.166 1.00 86.38 212 GLY A O 1
ATOM 1643 N N . ILE A 1 213 ? 7.837 8.777 -25.298 1.00 83.81 213 ILE A N 1
ATOM 1644 C CA . ILE A 1 213 ? 6.692 8.630 -24.384 1.00 83.81 213 ILE A CA 1
ATOM 1645 C C . ILE A 1 213 ? 5.654 9.720 -24.639 1.00 83.81 213 ILE A C 1
ATOM 1647 O O . ILE A 1 213 ? 4.463 9.423 -24.696 1.00 83.81 213 ILE A O 1
ATOM 1651 N N . GLU A 1 214 ? 6.104 10.963 -24.791 1.00 85.38 214 GLU A N 1
ATOM 1652 C CA . GLU A 1 214 ? 5.239 12.108 -25.068 1.00 85.38 214 GLU A CA 1
ATOM 1653 C C . GLU A 1 214 ? 4.489 11.926 -26.390 1.00 85.38 214 GLU A C 1
ATOM 1655 O O . GLU A 1 214 ? 3.262 11.970 -26.410 1.00 85.38 214 GLU A O 1
ATOM 1660 N N . LYS A 1 215 ? 5.207 11.569 -27.464 1.00 86.00 215 LYS A N 1
ATOM 1661 C CA . LYS A 1 215 ? 4.616 11.336 -28.788 1.00 86.00 215 LYS A CA 1
ATOM 1662 C C . LYS A 1 215 ? 3.593 10.198 -28.812 1.00 86.00 215 LYS A C 1
ATOM 1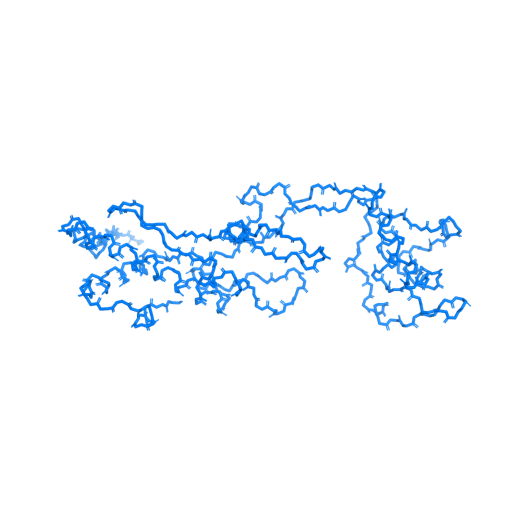664 O O . LYS A 1 215 ? 2.655 10.232 -29.601 1.00 86.00 215 LYS A O 1
ATOM 1669 N N . ARG A 1 216 ? 3.798 9.143 -28.018 1.00 81.19 216 ARG A N 1
ATOM 1670 C CA . ARG A 1 216 ? 2.920 7.958 -28.023 1.00 81.19 216 ARG A CA 1
ATOM 1671 C C . ARG A 1 216 ? 1.695 8.108 -27.124 1.00 81.19 216 ARG A C 1
ATOM 1673 O O . ARG A 1 216 ? 0.718 7.390 -27.322 1.00 81.19 216 ARG A O 1
ATOM 1680 N N . GLY A 1 217 ? 1.744 9.004 -26.144 1.00 77.50 217 GLY A N 1
ATOM 1681 C CA . GLY A 1 217 ? 0.697 9.129 -25.139 1.00 77.50 217 GLY A CA 1
ATOM 1682 C C . GLY A 1 217 ? 0.619 7.925 -24.186 1.00 77.50 217 GLY A C 1
ATOM 1683 O O . GLY A 1 217 ? 1.405 6.971 -24.238 1.00 77.50 217 GLY A O 1
ATOM 1684 N N . LYS A 1 218 ? -0.339 7.986 -23.257 1.00 75.06 218 LYS A N 1
ATOM 1685 C CA . LYS A 1 218 ? -0.576 6.960 -22.230 1.00 75.06 218 LYS A CA 1
ATOM 1686 C C . LYS A 1 218 ? -2.005 6.432 -22.353 1.00 75.06 218 LYS A C 1
ATOM 1688 O O . LYS A 1 218 ? -2.930 7.225 -22.465 1.00 75.06 218 LYS A O 1
ATOM 1693 N N . THR A 1 219 ? -2.181 5.119 -22.282 1.00 67.69 219 THR A N 1
ATOM 1694 C CA . THR A 1 219 ? -3.481 4.441 -22.209 1.00 67.69 219 THR A CA 1
ATOM 1695 C C . THR A 1 219 ? -3.730 3.906 -20.802 1.00 67.69 219 THR A C 1
ATOM 1697 O O . THR A 1 219 ? -2.809 3.763 -19.993 1.00 67.69 219 THR A O 1
ATOM 1700 N N . MET A 1 220 ? -4.986 3.618 -20.473 1.00 65.00 220 MET A N 1
ATOM 1701 C CA . MET A 1 220 ? -5.329 2.935 -19.228 1.00 65.00 220 MET A CA 1
ATOM 1702 C C . MET A 1 220 ? -5.122 1.429 -19.402 1.00 65.00 220 MET A C 1
ATOM 1704 O O . MET A 1 220 ? -5.746 0.813 -20.260 1.00 65.00 220 MET A O 1
ATOM 1708 N N . GLY A 1 221 ? -4.220 0.837 -18.617 1.00 65.50 221 GLY A N 1
ATOM 1709 C CA . GLY A 1 221 ? -4.007 -0.612 -18.581 1.00 65.50 221 GLY A CA 1
ATOM 1710 C C . GLY A 1 221 ? -4.521 -1.230 -17.278 1.00 65.50 221 GLY A C 1
ATOM 1711 O O . GLY A 1 221 ? -4.569 -0.539 -16.263 1.00 65.50 221 GLY A O 1
ATOM 1712 N N . PRO A 1 222 ? -4.862 -2.529 -17.253 1.00 67.19 222 PRO A N 1
ATOM 1713 C CA . PRO A 1 222 ? -5.482 -3.161 -16.090 1.00 67.19 222 PRO A CA 1
ATOM 1714 C C . PRO A 1 222 ? -4.569 -3.126 -14.856 1.00 67.19 222 PRO A C 1
ATOM 1716 O O . PRO A 1 222 ? -3.381 -3.456 -14.929 1.00 67.19 222 PRO A O 1
ATOM 1719 N N . ASP A 1 223 ? -5.131 -2.759 -13.703 1.00 76.44 223 ASP A N 1
ATOM 1720 C CA . ASP A 1 223 ? -4.411 -2.744 -12.431 1.00 76.44 223 ASP A CA 1
ATOM 1721 C C . ASP A 1 223 ? -4.353 -4.149 -11.816 1.00 76.44 223 ASP A C 1
ATOM 1723 O O . ASP A 1 223 ? -5.339 -4.674 -11.299 1.00 76.44 223 ASP A O 1
ATOM 1727 N N . ARG A 1 224 ? -3.168 -4.762 -11.866 1.00 81.38 224 ARG A N 1
ATOM 1728 C CA . ARG A 1 224 ? -2.915 -6.125 -11.370 1.00 81.38 224 ARG A CA 1
ATOM 1729 C C . ARG A 1 224 ? -2.440 -6.173 -9.918 1.00 81.38 224 ARG A C 1
ATOM 1731 O O . ARG A 1 224 ? -1.840 -7.159 -9.505 1.00 81.38 224 ARG A O 1
ATOM 1738 N N . THR A 1 225 ? -2.639 -5.111 -9.141 1.00 86.75 225 THR A N 1
ATOM 1739 C CA . THR A 1 225 ? -2.235 -5.109 -7.729 1.00 86.75 225 THR A CA 1
ATOM 1740 C C . THR A 1 225 ? -3.032 -6.170 -6.964 1.00 86.75 225 THR A C 1
ATOM 1742 O O . THR A 1 225 ? -4.256 -6.046 -6.912 1.00 86.75 225 THR A O 1
ATOM 1745 N N . PRO A 1 226 ? -2.393 -7.190 -6.360 1.00 90.31 226 PRO A N 1
ATOM 1746 C CA . PRO A 1 226 ? -3.130 -8.221 -5.640 1.00 90.31 226 PRO A CA 1
ATOM 1747 C C . PRO A 1 226 ? -3.609 -7.702 -4.282 1.00 90.31 226 PRO A C 1
ATOM 1749 O O . PRO A 1 226 ? -2.994 -6.794 -3.698 1.00 90.31 226 PRO A O 1
ATOM 1752 N N . ALA A 1 227 ? -4.688 -8.307 -3.790 1.00 91.88 227 ALA A N 1
ATOM 1753 C CA . ALA A 1 227 ? -5.213 -8.063 -2.457 1.00 91.88 227 ALA A CA 1
ATOM 1754 C C . ALA A 1 227 ? -4.197 -8.493 -1.387 1.00 91.88 227 ALA A C 1
ATOM 1756 O O . ALA A 1 227 ? -3.510 -9.506 -1.501 1.00 91.88 227 ALA A O 1
ATOM 1757 N N . ARG A 1 228 ? -4.073 -7.662 -0.362 1.00 93.44 228 ARG A N 1
ATOM 1758 C CA . ARG A 1 228 ? -3.232 -7.804 0.827 1.00 93.44 228 ARG A CA 1
ATOM 1759 C C . ARG A 1 228 ? -4.044 -7.248 1.996 1.00 93.44 228 ARG A C 1
ATOM 1761 O O . ARG A 1 228 ? -3.737 -6.152 2.470 1.00 93.44 228 ARG A O 1
ATOM 1768 N N . PRO A 1 229 ? -5.133 -7.928 2.392 1.00 93.12 229 PRO A N 1
ATOM 1769 C CA . PRO A 1 229 ? -6.034 -7.408 3.403 1.00 93.12 229 PRO A CA 1
ATOM 1770 C C . PRO A 1 229 ? -5.296 -7.317 4.734 1.00 93.12 229 PRO A C 1
ATOM 1772 O O . PRO A 1 229 ? -4.887 -8.329 5.287 1.00 93.12 229 PRO A O 1
ATOM 1775 N N . PHE A 1 230 ? -5.063 -6.098 5.214 1.00 93.19 230 PHE A N 1
ATOM 1776 C CA . PHE A 1 230 ? -4.238 -5.831 6.399 1.00 93.19 230 PHE A CA 1
ATOM 1777 C C . PHE A 1 230 ? -4.983 -5.071 7.496 1.00 93.19 230 PHE A C 1
ATOM 1779 O O . PHE A 1 230 ? -4.488 -4.998 8.617 1.00 93.19 230 PHE A O 1
ATOM 1786 N N . LEU A 1 231 ? -6.131 -4.466 7.173 1.00 90.31 231 LEU A N 1
ATOM 1787 C CA . LEU A 1 231 ? -6.894 -3.589 8.059 1.00 90.31 231 LEU A CA 1
ATOM 1788 C C . LEU A 1 231 ? -8.201 -4.285 8.403 1.00 90.31 231 LEU A C 1
ATOM 1790 O O . LEU A 1 231 ? -8.998 -4.563 7.514 1.00 90.31 231 LEU A O 1
ATOM 1794 N N . GLY A 1 232 ? -8.412 -4.530 9.687 1.00 88.00 232 GLY A N 1
ATOM 1795 C CA . GLY A 1 232 ? -9.547 -5.291 10.186 1.00 88.00 232 GLY A CA 1
ATOM 1796 C C . GLY A 1 232 ? -9.085 -6.363 11.162 1.00 88.00 232 GLY A C 1
ATOM 1797 O O . GLY A 1 232 ? -7.906 -6.442 11.512 1.00 88.00 232 GLY A O 1
ATOM 1798 N N . ALA A 1 233 ? -10.040 -7.161 11.620 1.00 86.50 233 ALA A N 1
ATOM 1799 C CA . ALA A 1 233 ? -9.816 -8.274 12.526 1.00 86.50 233 ALA A CA 1
ATOM 1800 C C . ALA A 1 233 ? -10.944 -9.294 12.361 1.00 86.50 233 ALA A C 1
ATOM 1802 O O . ALA A 1 233 ? -12.097 -8.907 12.148 1.00 86.50 233 ALA A O 1
ATOM 1803 N N . GLY A 1 234 ? -10.619 -10.581 12.492 1.00 85.62 234 GLY A N 1
ATOM 1804 C CA . GLY A 1 234 ? -11.625 -11.642 12.509 1.00 85.62 234 GLY A CA 1
ATOM 1805 C C . GLY A 1 234 ? -12.633 -11.457 13.651 1.00 85.62 234 GLY A C 1
ATOM 1806 O O . GLY A 1 234 ? -12.340 -10.810 14.657 1.00 85.62 234 GLY A O 1
ATOM 1807 N N . THR A 1 235 ? -13.832 -12.021 13.512 1.00 83.00 235 THR A N 1
ATOM 1808 C CA . THR A 1 235 ? -14.928 -11.860 14.489 1.00 83.00 235 THR A CA 1
ATOM 1809 C C . THR A 1 235 ? -14.535 -12.329 15.889 1.00 83.00 235 THR A C 1
ATOM 1811 O O . THR A 1 235 ? -14.597 -11.535 16.826 1.00 83.00 235 THR A O 1
ATOM 1814 N N . ARG A 1 236 ? -13.958 -13.533 16.003 1.00 84.75 236 ARG A N 1
ATOM 1815 C CA . ARG A 1 236 ? -13.432 -14.065 17.272 1.00 84.75 236 ARG A CA 1
ATOM 1816 C C . ARG A 1 236 ? -12.395 -13.148 17.918 1.00 84.75 236 ARG A C 1
ATOM 1818 O O . ARG A 1 236 ? -12.359 -12.966 19.129 1.00 84.75 236 ARG A O 1
ATOM 1825 N N . GLN A 1 237 ? -11.544 -12.533 17.099 1.00 86.31 237 GLN A N 1
ATOM 1826 C CA . GLN A 1 237 ? -10.525 -11.613 17.592 1.00 86.31 237 GLN A CA 1
ATOM 1827 C C . GLN A 1 237 ? -11.142 -10.329 18.158 1.00 86.31 237 GLN A C 1
ATOM 1829 O O . GLN A 1 237 ? -10.708 -9.839 19.200 1.00 86.31 237 GLN A O 1
ATOM 1834 N N . ARG A 1 238 ? -12.174 -9.803 17.489 1.00 86.56 238 ARG A N 1
ATOM 1835 C CA . ARG A 1 238 ? -12.910 -8.616 17.939 1.00 86.56 238 ARG A CA 1
ATOM 1836 C C . ARG A 1 238 ? -13.666 -8.863 19.242 1.00 86.56 238 ARG A C 1
ATOM 1838 O O . ARG A 1 238 ? -13.716 -7.947 20.056 1.00 86.56 238 ARG A O 1
ATOM 1845 N N . GLN A 1 239 ? -14.191 -10.067 19.457 1.00 85.69 239 GLN A N 1
ATOM 1846 C CA . GLN A 1 239 ? -14.859 -10.456 20.706 1.00 85.69 239 GLN A CA 1
ATOM 1847 C C . GLN A 1 239 ? -13.884 -10.544 21.881 1.00 85.69 239 GLN A C 1
ATOM 1849 O O . GLN A 1 239 ? -14.151 -9.970 22.931 1.00 85.69 239 GLN A O 1
ATOM 1854 N N . ILE A 1 240 ? -12.711 -11.157 21.680 1.00 88.12 240 ILE A N 1
ATOM 1855 C CA . ILE A 1 240 ? -11.647 -11.198 22.700 1.00 88.12 240 ILE A CA 1
ATOM 1856 C C . ILE A 1 240 ? -11.216 -9.778 23.092 1.00 88.12 240 ILE A C 1
ATOM 1858 O O . ILE A 1 240 ? -11.002 -9.481 24.265 1.00 88.12 240 ILE A O 1
ATOM 1862 N N . TRP A 1 241 ? -11.095 -8.873 22.117 1.00 88.69 241 TRP A N 1
ATOM 1863 C CA . TRP A 1 241 ? -10.833 -7.468 22.424 1.00 88.69 241 TRP A CA 1
ATOM 1864 C C . TRP A 1 241 ? -11.998 -6.823 23.163 1.00 88.69 241 TRP A C 1
ATOM 1866 O O . TRP A 1 241 ? -11.762 -6.070 24.099 1.00 88.69 241 TRP A O 1
ATOM 1876 N N . ALA A 1 242 ? -13.237 -7.093 22.749 1.00 87.06 242 ALA A N 1
ATOM 1877 C CA . ALA A 1 242 ? -14.419 -6.500 23.353 1.00 87.06 242 ALA A CA 1
ATOM 1878 C C . ALA A 1 242 ? -14.516 -6.835 24.845 1.00 87.06 242 ALA A C 1
ATOM 1880 O O . ALA A 1 242 ? -14.632 -5.922 25.660 1.00 87.06 242 ALA A O 1
ATOM 1881 N N . SER A 1 243 ? -14.379 -8.110 25.211 1.00 87.31 243 SER A N 1
ATOM 1882 C CA . SER A 1 243 ? -14.441 -8.545 26.608 1.00 87.31 243 SER A CA 1
ATOM 1883 C C . SER A 1 243 ? -13.336 -7.912 27.462 1.00 87.31 243 SER A C 1
ATOM 1885 O O . SER A 1 243 ? -13.620 -7.384 28.536 1.00 87.31 243 SER A O 1
ATOM 1887 N N . ALA A 1 244 ? -12.096 -7.866 26.966 1.00 87.62 244 ALA A N 1
ATOM 1888 C CA . ALA A 1 244 ? -10.985 -7.217 27.665 1.00 87.62 244 ALA A CA 1
ATOM 1889 C C . ALA A 1 244 ? -11.186 -5.697 27.820 1.00 87.62 244 ALA A C 1
ATOM 1891 O O . ALA A 1 244 ? -10.936 -5.134 28.883 1.00 87.62 244 ALA A O 1
ATOM 1892 N N . LEU A 1 245 ? -11.666 -5.022 26.772 1.00 88.69 245 LEU A N 1
ATOM 1893 C CA . LEU A 1 245 ? -11.891 -3.576 26.786 1.00 88.69 245 LEU A CA 1
ATOM 1894 C C . LEU A 1 245 ? -13.061 -3.155 27.678 1.00 88.69 245 LEU A C 1
ATOM 1896 O O . LEU A 1 245 ? -13.018 -2.047 28.213 1.00 88.69 245 LEU A O 1
ATOM 1900 N N . LEU A 1 246 ? -14.092 -3.996 27.805 1.00 87.88 246 LEU A N 1
ATOM 1901 C CA . LEU A 1 246 ? -15.226 -3.752 28.697 1.00 87.88 246 LEU A CA 1
ATOM 1902 C C . LEU A 1 246 ? -14.808 -3.843 30.166 1.00 87.88 246 LEU A C 1
ATOM 1904 O O . LEU A 1 246 ? -15.186 -2.971 30.943 1.00 87.88 246 LEU A O 1
ATOM 1908 N N . ARG A 1 247 ? -13.976 -4.830 30.529 1.00 86.56 247 ARG A N 1
ATOM 1909 C CA . ARG A 1 247 ? -13.435 -4.962 31.896 1.00 86.56 247 ARG A CA 1
ATOM 1910 C C . ARG A 1 247 ? -12.656 -3.718 32.329 1.00 86.56 247 ARG A C 1
ATOM 1912 O O . ARG A 1 247 ? -12.840 -3.237 33.438 1.00 86.56 247 ARG A O 1
ATOM 1919 N N . ASP A 1 248 ? -11.872 -3.145 31.417 1.00 87.38 248 ASP A N 1
ATOM 1920 C CA . ASP A 1 248 ? -11.035 -1.970 31.690 1.00 87.38 248 ASP A CA 1
ATOM 1921 C C . ASP A 1 248 ? -11.649 -0.648 31.195 1.00 87.38 248 ASP A C 1
ATOM 1923 O O . ASP A 1 248 ? -10.922 0.323 30.942 1.00 87.38 248 ASP A O 1
ATOM 1927 N N . ILE A 1 249 ? -12.970 -0.568 30.986 1.00 86.50 249 ILE A N 1
ATOM 1928 C CA . ILE A 1 249 ? -13.587 0.571 30.281 1.00 86.50 249 ILE A CA 1
ATOM 1929 C C . ILE A 1 249 ? -13.322 1.926 30.962 1.00 86.50 249 ILE A C 1
ATOM 1931 O O . ILE A 1 249 ? -13.149 2.949 30.286 1.00 86.50 249 ILE A O 1
ATOM 1935 N N . ASP A 1 250 ? -13.200 1.930 32.287 1.00 87.19 250 ASP A N 1
ATOM 1936 C CA . ASP A 1 250 ? -12.927 3.127 33.084 1.00 87.19 250 ASP A CA 1
ATOM 1937 C C . ASP A 1 250 ? -11.425 3.424 33.249 1.00 87.19 250 ASP A C 1
ATOM 1939 O O . ASP A 1 250 ? -11.050 4.575 33.467 1.00 87.19 250 ASP A O 1
ATOM 1943 N N . GLY A 1 251 ? -10.553 2.433 33.038 1.00 88.50 251 GLY A N 1
ATOM 1944 C CA . GLY A 1 251 ? -9.101 2.568 33.168 1.00 88.50 251 GLY A CA 1
ATOM 1945 C C . GLY A 1 251 ? -8.426 3.342 32.027 1.00 88.50 251 GLY A C 1
ATOM 1946 O O . GLY A 1 251 ? -9.041 3.695 31.016 1.00 88.50 251 GLY A O 1
ATOM 1947 N N . SER A 1 252 ? -7.118 3.595 32.153 1.00 86.44 252 SER A N 1
ATOM 1948 C CA . SER A 1 252 ? -6.340 4.266 31.101 1.00 86.44 252 SER A CA 1
ATOM 1949 C C . SER A 1 252 ? -6.051 3.323 29.922 1.00 86.44 252 SER A C 1
ATOM 1951 O O . SER A 1 252 ? -5.438 2.268 30.073 1.00 86.44 252 SER A O 1
ATOM 1953 N N . PHE A 1 253 ? -6.469 3.702 28.711 1.00 89.06 253 PHE A N 1
ATOM 1954 C CA . PHE A 1 253 ? -6.245 2.870 27.527 1.00 89.06 253 PHE A CA 1
ATOM 1955 C C . PHE A 1 253 ? -4.903 3.172 26.861 1.00 89.06 253 PHE A C 1
ATOM 1957 O O . PHE A 1 253 ? -4.667 4.283 26.376 1.00 89.06 253 PHE A O 1
ATOM 1964 N N . LYS A 1 254 ? -4.075 2.135 26.707 1.00 86.62 254 LYS A N 1
ATOM 1965 C CA . LYS A 1 254 ? -2.947 2.128 25.772 1.00 86.62 254 LYS A CA 1
ATOM 1966 C C . LYS A 1 254 ? -2.956 0.804 25.013 1.00 86.62 254 LYS A C 1
ATOM 1968 O O . LYS A 1 254 ? -2.861 -0.247 25.631 1.00 86.62 254 LYS A O 1
ATOM 1973 N N . ALA A 1 255 ? -2.987 0.845 23.679 1.00 83.12 255 ALA A N 1
ATOM 1974 C CA . ALA A 1 255 ? -3.003 -0.371 22.850 1.00 83.12 255 ALA A CA 1
ATOM 1975 C C . ALA A 1 255 ? -1.818 -1.314 23.142 1.00 83.12 255 ALA A C 1
ATOM 1977 O O . ALA A 1 255 ? -1.944 -2.527 23.017 1.00 83.12 255 ALA A O 1
ATOM 1978 N N . LYS A 1 256 ? -0.681 -0.761 23.595 1.00 85.25 256 LYS A N 1
ATOM 1979 C CA . LYS A 1 256 ? 0.490 -1.540 24.013 1.00 85.25 256 LYS A CA 1
ATOM 1980 C C . LYS A 1 256 ? 0.209 -2.499 25.183 1.00 85.25 256 LYS A C 1
ATOM 1982 O O . LYS A 1 256 ? 0.825 -3.552 25.254 1.00 85.25 256 LYS A O 1
ATOM 1987 N N . ASN A 1 257 ? -0.734 -2.159 26.063 1.00 87.50 257 ASN A N 1
ATOM 1988 C CA . ASN A 1 257 ? -1.106 -2.998 27.205 1.00 87.50 257 ASN A CA 1
ATOM 1989 C C . ASN A 1 257 ? -1.869 -4.256 26.753 1.00 87.50 257 ASN A C 1
ATOM 1991 O O . ASN A 1 257 ? -1.900 -5.247 27.465 1.00 87.50 257 ASN A O 1
ATOM 1995 N N . TYR A 1 258 ? -2.432 -4.233 25.542 1.00 87.81 258 TYR A N 1
ATOM 1996 C CA . TYR A 1 258 ? -3.203 -5.325 24.954 1.00 87.81 258 TYR A CA 1
ATOM 1997 C C . TYR A 1 258 ? -2.435 -6.037 23.826 1.00 87.81 258 TYR A C 1
ATOM 1999 O O . TYR A 1 258 ? -3.047 -6.694 22.987 1.00 87.81 258 TYR A O 1
ATOM 2007 N N . ILE A 1 259 ? -1.098 -5.917 23.771 1.00 87.44 259 ILE A N 1
ATOM 2008 C CA . ILE A 1 259 ? -0.270 -6.544 22.719 1.00 87.44 259 ILE A CA 1
ATOM 2009 C C . ILE A 1 259 ? -0.454 -8.063 22.676 1.00 87.44 259 ILE A C 1
ATOM 2011 O O . ILE A 1 259 ? -0.499 -8.618 21.582 1.00 87.44 259 ILE A O 1
ATOM 2015 N N . GLY A 1 260 ? -0.618 -8.719 23.830 1.00 88.56 260 GLY A N 1
ATOM 2016 C CA . GLY A 1 260 ? -0.879 -10.163 23.901 1.00 88.56 260 GLY A CA 1
ATOM 2017 C C . GLY A 1 260 ? -2.189 -10.586 23.227 1.00 88.56 260 GLY A C 1
ATOM 2018 O O . GLY A 1 260 ? -2.347 -11.743 22.855 1.00 88.56 260 GLY A O 1
ATOM 2019 N N . LEU A 1 261 ? -3.108 -9.642 23.003 1.00 87.94 261 LEU A N 1
ATOM 2020 C CA . LEU A 1 261 ? -4.345 -9.875 22.269 1.00 87.94 261 LEU A CA 1
ATOM 2021 C C . LEU A 1 261 ? -4.196 -9.616 20.761 1.00 87.94 261 LEU A C 1
ATOM 2023 O O . LEU A 1 261 ? -5.177 -9.757 20.041 1.00 87.94 261 LEU A O 1
ATOM 2027 N N . LEU A 1 262 ? -3.028 -9.205 20.257 1.00 87.94 262 LEU A N 1
ATOM 2028 C CA . LEU A 1 262 ? -2.799 -8.976 18.826 1.00 87.94 262 LEU A CA 1
ATOM 2029 C C . LEU A 1 262 ? -2.226 -10.238 18.165 1.00 87.94 262 LEU A C 1
ATOM 2031 O O . LEU A 1 262 ? -1.161 -10.717 18.562 1.00 87.94 262 LEU A O 1
ATOM 2035 N N . LYS A 1 263 ? -2.874 -10.745 17.113 1.00 82.12 263 LYS A N 1
ATOM 2036 C CA . LYS A 1 263 ? -2.470 -11.987 16.416 1.00 82.12 263 LYS A CA 1
ATOM 2037 C C . LYS A 1 263 ? -1.552 -11.769 15.230 1.00 82.12 263 LYS A C 1
ATOM 2039 O O . LYS A 1 263 ? -1.434 -10.621 14.765 1.00 82.12 263 LYS A O 1
#

Radius of gyration: 27.43 Å; Cα contacts (8 Å, |Δi|>4): 355; chains: 1; bounding box: 61×68×74 Å

Secondary structure (DSSP, 8-state):
------------HHHHHHHHHHHTS-HHHHHHHHHHHHHHHHHHHHHHHHHTB-TTSPBPPPPTT---PPPSTTTSSTTTEEEEE-SSS-EEEEEPEEEEE-TTT--EEEEEHHHHHHHHHH-TTTTT---EEEE--SS---GGGS-HHHHT--PBPTTSSBBPPHHHHHHHHHHT---GGGTT-PPSHHHHHHHHHHHSBHHHHHHHHHHHHHHH-EEEE---PPP---S---HHHHHHHHHHHHHTTTS---GGGGGGG--